Protein AF-A0A7S2E9Z7-F1 (afdb_monomer_lite)

Foldseek 3Di:
DDDDDDDDDDPPPPDPPADKFFCAFLQAPPRHFDKDKDWFPPQPFPWDWDWDRDNNFFIKIWTWFDQNVVVRFTTKMKIKGPDFAFRPPLQRFFWKKWKWWPQPKDVLLPFKKKWWAQQFAFPVGAGWIKIFTWDWDDKWWWFDDPPDPDDDDDDDDDDPVPTDTDRPDDPVPVPPPPPDPDDDPPPPPPPPPPDPDDDRRIIIMIMTMGTLQRIFIDHPPHGDPRTDRSHSVSSRSTGMMMMMSVVSRDTGIIMIGTRGMMGHYDPVVVD

Organism: NCBI:txid49249

InterPro domains:
  IPR013857 NADH:ubiquinone oxidoreductase intermediate-associated protein 30 [PF08547] (25-257)

Sequence (271 aa):
MMNKVWSVFALCVMMANGAVVEITDFTSSDNVRDMNTVDDPVMGGSSHSTSTLNPSCCLIWEGMVEEVWFLESPGFCILETSGRQSFPGLSTTSGVSFFVSANKGDMSLLPLTAQITTGSMSVRGRPITYEGILMARKHYTISVQDDDFYGEKDVEGVSLENLEFNTDIDDCYSSELEKENSYWYDDDATVKEENEGGGGGGVTVVELYAPWTSFEGTFRGQKVMDAPPLNALELEKTYRIGLSTYASHKAGSFRLELIKIVAGNDESDSS

Structure (mmCIF, N/CA/C/O backbone):
data_AF-A0A7S2E9Z7-F1
#
_entry.id   AF-A0A7S2E9Z7-F1
#
loop_
_atom_site.group_PDB
_atom_site.id
_atom_site.type_symbol
_atom_site.label_atom_id
_atom_site.label_alt_id
_atom_site.label_comp_id
_atom_site.label_asym_id
_atom_site.label_entity_id
_atom_site.label_seq_id
_atom_site.pdbx_PDB_ins_code
_atom_site.Cartn_x
_atom_site.Cartn_y
_atom_site.Cartn_z
_atom_site.occupancy
_atom_site.B_iso_or_equiv
_atom_site.auth_seq_id
_atom_site.auth_comp_id
_atom_site.auth_asym_id
_atom_site.auth_atom_id
_atom_site.pdbx_PDB_model_num
ATOM 1 N N . MET A 1 1 ? -24.030 29.208 31.984 1.00 41.75 1 MET A N 1
ATOM 2 C CA . MET A 1 1 ? -22.877 28.382 32.398 1.00 41.75 1 MET A CA 1
ATOM 3 C C . MET A 1 1 ? -23.272 26.927 32.222 1.00 41.75 1 MET A C 1
ATOM 5 O O . MET A 1 1 ? -24.017 26.426 33.047 1.00 41.75 1 MET A O 1
ATOM 9 N N . MET A 1 2 ? -22.857 26.288 31.130 1.00 34.09 2 MET A N 1
ATOM 10 C CA . MET A 1 2 ? -22.962 24.836 30.949 1.00 34.09 2 MET A CA 1
ATOM 11 C C . MET A 1 2 ? -21.681 24.399 30.249 1.00 34.09 2 MET A C 1
ATOM 13 O O . MET A 1 2 ? -21.442 24.749 29.096 1.00 34.09 2 MET A O 1
ATOM 17 N N . ASN A 1 3 ? -20.823 23.734 31.015 1.00 33.34 3 ASN A N 1
ATOM 18 C CA . ASN A 1 3 ? -19.542 23.221 30.564 1.00 33.34 3 ASN A CA 1
ATOM 19 C C . ASN A 1 3 ? -19.819 21.966 29.729 1.00 33.34 3 ASN A C 1
ATOM 21 O O . ASN A 1 3 ? -20.259 20.957 30.275 1.00 33.34 3 ASN A O 1
ATOM 25 N N . LYS A 1 4 ? -19.595 22.036 28.413 1.00 36.97 4 LYS A N 1
ATOM 26 C CA . LYS A 1 4 ? -19.538 20.845 27.559 1.00 36.97 4 LYS A CA 1
ATOM 27 C C . LYS A 1 4 ? -18.195 20.166 27.808 1.00 36.97 4 LYS A C 1
ATOM 29 O O . LYS A 1 4 ? -17.155 20.674 27.397 1.00 36.97 4 LYS A O 1
ATOM 34 N N . VAL A 1 5 ? -18.236 19.065 28.547 1.00 33.84 5 VAL A N 1
ATOM 35 C CA . VAL A 1 5 ? -17.113 18.143 28.705 1.00 33.84 5 VAL A CA 1
ATOM 36 C C . VAL A 1 5 ? -17.004 17.378 27.389 1.00 33.84 5 VAL A C 1
ATOM 38 O O . VAL A 1 5 ? -17.892 16.599 27.064 1.00 33.84 5 VAL A O 1
ATOM 41 N N . TRP A 1 6 ? -15.964 17.651 26.605 1.00 31.88 6 TRP A N 1
ATOM 42 C CA . TRP A 1 6 ? -15.588 16.804 25.477 1.00 31.88 6 TRP A CA 1
ATOM 43 C C . TRP A 1 6 ? -14.823 15.615 26.058 1.00 31.88 6 TRP A C 1
ATOM 45 O O . TRP A 1 6 ? -13.703 15.781 26.538 1.00 31.88 6 TRP A O 1
ATOM 55 N N . SER A 1 7 ? -15.459 14.444 26.104 1.00 34.34 7 SER A N 1
ATOM 56 C CA . SER A 1 7 ? -14.760 13.180 26.332 1.00 34.34 7 SER A CA 1
ATOM 57 C C . SER A 1 7 ? -14.342 12.657 24.966 1.00 34.34 7 SER A C 1
ATOM 59 O O . SER A 1 7 ? -15.186 12.294 24.162 1.00 34.34 7 SER A O 1
ATOM 61 N N . VAL A 1 8 ? -13.043 12.704 24.683 1.00 35.94 8 VAL A N 1
ATOM 62 C CA . VAL A 1 8 ? -12.438 12.027 23.535 1.00 35.94 8 VAL A CA 1
ATOM 63 C C . VAL A 1 8 ? -12.056 10.640 24.039 1.00 35.94 8 VAL A C 1
ATOM 65 O O . VAL A 1 8 ? -11.073 10.500 24.766 1.00 35.94 8 VAL A O 1
ATOM 68 N N . PHE A 1 9 ? -12.868 9.629 23.735 1.00 39.31 9 PHE A N 1
ATOM 69 C CA . PHE A 1 9 ? -12.516 8.240 24.014 1.00 39.31 9 PHE A CA 1
ATOM 70 C C . PHE A 1 9 ? -11.702 7.699 22.840 1.00 39.31 9 PHE A C 1
ATOM 72 O O . PHE A 1 9 ? -12.229 7.390 21.778 1.00 39.31 9 PHE A O 1
ATOM 79 N N . ALA A 1 10 ? -10.386 7.623 23.036 1.00 40.12 10 ALA A N 1
ATOM 80 C CA . ALA A 1 10 ? -9.491 6.911 22.138 1.00 40.12 10 ALA A CA 1
ATOM 81 C C . ALA A 1 10 ? -9.798 5.407 22.218 1.00 40.12 10 ALA A C 1
ATOM 83 O O . ALA A 1 10 ? -9.691 4.808 23.293 1.00 40.12 10 ALA A O 1
ATOM 84 N N . LEU A 1 11 ? -10.168 4.804 21.085 1.00 41.34 11 LEU A N 1
ATOM 85 C CA . LEU A 1 11 ? -10.306 3.359 20.925 1.00 41.34 11 LEU A CA 1
ATOM 86 C C . LEU A 1 11 ? -8.918 2.710 21.046 1.00 41.34 11 LEU A C 1
ATOM 88 O O . LEU A 1 11 ? -8.211 2.493 20.064 1.00 41.34 11 LEU A O 1
ATOM 92 N N . CYS A 1 12 ? -8.502 2.432 22.278 1.00 38.66 12 CYS A N 1
ATOM 93 C CA . CYS A 1 12 ? -7.264 1.725 22.564 1.00 38.66 12 CYS A CA 1
ATOM 94 C C . CYS A 1 12 ? -7.526 0.220 22.439 1.00 38.66 12 CYS A C 1
ATOM 96 O O . CYS A 1 12 ? -7.921 -0.438 23.402 1.00 38.66 12 CYS A O 1
ATOM 98 N N . VAL A 1 13 ? -7.345 -0.325 21.234 1.00 46.81 13 VAL A N 1
ATOM 99 C CA . VAL A 1 13 ? -7.242 -1.778 21.053 1.00 46.81 13 VAL A CA 1
ATOM 100 C C . VAL A 1 13 ? -5.997 -2.227 21.820 1.00 46.81 13 VAL A C 1
ATOM 102 O O . VAL A 1 13 ? -4.875 -1.913 21.427 1.00 46.81 13 VAL A O 1
ATOM 105 N N . MET A 1 14 ? -6.194 -2.920 22.942 1.00 38.91 14 MET A N 1
ATOM 106 C CA . MET A 1 14 ? -5.116 -3.503 23.743 1.00 38.91 14 MET A CA 1
ATOM 107 C C . MET A 1 14 ? -4.542 -4.719 23.000 1.00 38.91 14 MET A C 1
ATOM 109 O O . MET A 1 14 ? -4.868 -5.860 23.315 1.00 38.91 14 MET A O 1
ATOM 113 N N . MET A 1 15 ? -3.718 -4.470 21.981 1.00 44.59 15 MET A N 1
ATOM 114 C CA . MET A 1 15 ? -2.912 -5.509 21.339 1.00 44.59 15 MET A CA 1
ATOM 115 C C . MET A 1 15 ? -1.875 -6.032 22.347 1.00 44.59 15 MET A C 1
ATOM 117 O O . MET A 1 15 ? -1.337 -5.267 23.154 1.00 44.59 15 MET A O 1
ATOM 121 N N . ALA A 1 16 ? -1.599 -7.340 22.314 1.00 47.72 16 ALA A N 1
ATOM 122 C CA . ALA A 1 16 ? -0.546 -7.976 23.104 1.00 47.72 16 ALA A CA 1
ATOM 123 C C . ALA A 1 16 ? 0.797 -7.233 22.951 1.00 47.72 16 ALA A C 1
ATOM 125 O O . ALA A 1 16 ? 1.016 -6.581 21.940 1.00 47.72 16 ALA A O 1
ATOM 126 N N . ASN A 1 17 ? 1.663 -7.349 23.968 1.00 54.56 17 ASN A N 1
ATOM 127 C CA . ASN A 1 17 ? 2.870 -6.576 24.343 1.00 54.56 17 ASN A CA 1
ATOM 128 C C . ASN A 1 17 ? 3.972 -6.323 23.267 1.00 54.56 17 ASN A C 1
ATOM 130 O O . ASN A 1 17 ? 5.166 -6.355 23.571 1.00 54.56 17 ASN A O 1
ATOM 134 N N . GLY A 1 18 ? 3.600 -6.100 22.011 1.00 64.31 18 GLY A N 1
ATOM 135 C CA . GLY A 1 18 ? 4.441 -5.757 20.877 1.00 64.31 18 GLY A CA 1
ATOM 136 C C . GLY A 1 18 ? 4.359 -4.269 20.555 1.00 64.31 18 GLY A C 1
ATOM 137 O O . GLY A 1 18 ? 3.372 -3.598 20.853 1.00 64.31 18 GLY A O 1
ATOM 138 N N . ALA A 1 19 ? 5.419 -3.738 19.948 1.00 82.25 19 ALA A N 1
ATOM 139 C CA . ALA A 1 19 ? 5.404 -2.371 19.458 1.00 82.25 19 ALA A CA 1
ATOM 140 C C . ALA A 1 19 ? 4.351 -2.248 18.345 1.00 82.25 19 ALA A C 1
ATOM 142 O O . ALA A 1 19 ? 4.405 -2.971 17.350 1.00 82.25 19 ALA A O 1
ATOM 143 N N . VAL A 1 20 ? 3.398 -1.334 18.522 1.00 91.19 20 VAL A N 1
ATOM 144 C CA . VAL A 1 20 ? 2.469 -0.908 17.474 1.00 91.19 20 VAL A CA 1
ATOM 145 C C . VAL A 1 20 ? 2.823 0.525 17.115 1.00 91.19 20 VAL A C 1
ATOM 147 O O . VAL A 1 20 ? 2.890 1.397 17.983 1.00 91.19 20 VAL A O 1
ATOM 150 N N . VAL A 1 21 ? 3.069 0.760 15.832 1.00 94.38 21 VAL A N 1
ATOM 151 C CA . VAL A 1 21 ? 3.327 2.083 15.272 1.00 94.38 21 VAL A CA 1
ATOM 152 C C . VAL A 1 21 ? 2.126 2.464 14.424 1.00 94.38 21 VAL A C 1
ATOM 154 O O . VAL A 1 21 ? 1.890 1.894 13.360 1.00 94.38 21 VAL A O 1
ATOM 157 N N . GLU A 1 22 ? 1.355 3.439 14.893 1.00 95.00 22 GLU A N 1
ATOM 158 C CA . GLU A 1 22 ? 0.273 4.007 14.099 1.00 95.00 22 GLU A CA 1
ATOM 159 C C . GLU A 1 22 ? 0.854 4.887 12.986 1.00 95.00 22 GLU A C 1
ATOM 161 O O . GLU A 1 22 ? 1.516 5.896 13.243 1.00 95.00 22 GLU A O 1
ATOM 166 N N . ILE A 1 23 ? 0.617 4.496 11.733 1.00 95.50 23 ILE A N 1
ATOM 167 C CA . ILE A 1 23 ? 1.062 5.259 10.563 1.00 95.50 23 ILE A CA 1
ATOM 168 C C . ILE A 1 23 ? 0.072 6.391 10.298 1.00 95.50 23 ILE A C 1
ATOM 170 O O . ILE A 1 23 ? 0.477 7.544 10.116 1.00 95.50 23 ILE A O 1
ATOM 174 N N . THR A 1 24 ? -1.216 6.049 10.282 1.00 95.06 24 THR A N 1
ATOM 175 C CA . THR A 1 24 ? -2.312 7.005 10.157 1.00 95.06 24 THR A CA 1
ATOM 176 C C . THR A 1 24 ? -3.620 6.395 10.631 1.00 95.06 24 THR A C 1
ATOM 178 O O . THR A 1 24 ? -3.869 5.204 10.426 1.00 95.06 24 THR A O 1
ATOM 181 N N . ASP A 1 25 ? -4.460 7.242 11.204 1.00 92.56 25 ASP A N 1
ATOM 182 C CA . ASP A 1 25 ? -5.853 6.962 11.513 1.00 92.56 25 ASP A CA 1
ATOM 183 C C . ASP A 1 25 ? -6.713 7.994 10.776 1.00 92.56 25 ASP A C 1
ATOM 185 O O . ASP A 1 25 ? -6.560 9.198 10.981 1.00 92.56 25 ASP A O 1
ATOM 189 N N . PHE A 1 26 ? -7.586 7.530 9.880 1.00 90.38 26 PHE A N 1
ATOM 190 C CA . PHE A 1 26 ? -8.460 8.403 9.093 1.00 90.38 26 PHE A CA 1
ATOM 191 C C . PHE A 1 26 ? -9.773 8.735 9.818 1.00 90.38 26 PHE A C 1
ATOM 193 O O . PHE A 1 26 ? -10.617 9.436 9.256 1.00 90.38 26 PHE A O 1
ATOM 200 N N . THR A 1 27 ? -9.951 8.239 11.046 1.00 83.19 27 THR A N 1
ATOM 201 C CA . THR A 1 27 ? -11.128 8.498 11.891 1.00 83.19 27 THR A CA 1
ATOM 202 C C . THR A 1 27 ? -10.925 9.653 12.872 1.00 83.19 27 THR A C 1
ATOM 204 O O . THR A 1 27 ? -11.897 10.220 13.371 1.00 83.19 27 THR A O 1
ATOM 207 N N . SER A 1 28 ? -9.672 10.039 13.126 1.00 77.38 28 SER A N 1
ATOM 208 C CA . SER A 1 28 ? -9.302 11.130 14.028 1.00 77.38 28 SER A CA 1
ATOM 209 C C . SER A 1 28 ? -8.514 12.211 13.289 1.00 77.38 28 SER A C 1
ATOM 211 O O . SER A 1 28 ? -7.815 11.937 12.323 1.00 77.38 28 SER A O 1
ATOM 213 N N . SER A 1 29 ? -8.616 13.471 13.720 1.00 75.06 29 SER A N 1
ATOM 214 C CA . SER A 1 29 ? -7.930 14.594 13.057 1.00 75.06 29 SER A CA 1
ATOM 215 C C . SER A 1 29 ? -6.427 14.671 13.332 1.00 75.06 29 SER A C 1
ATOM 217 O O . SER A 1 29 ? -5.720 15.409 12.648 1.00 75.06 29 SER A O 1
ATOM 219 N N . ASP A 1 30 ? -5.939 13.963 14.348 1.00 79.38 30 ASP A N 1
ATOM 220 C CA . ASP A 1 30 ? -4.650 14.272 14.972 1.00 79.38 30 ASP A CA 1
ATOM 221 C C . ASP A 1 30 ? -3.461 13.580 14.282 1.00 79.38 30 ASP A C 1
ATOM 223 O O . ASP A 1 30 ? -2.318 14.007 14.453 1.00 79.38 30 ASP A O 1
ATOM 227 N N . ASN A 1 31 ? -3.719 12.552 13.463 1.00 83.31 31 ASN A N 1
ATOM 228 C CA . ASN A 1 31 ? -2.697 11.777 12.748 1.00 83.31 31 ASN A CA 1
ATOM 229 C C . ASN A 1 31 ? -3.135 11.381 11.321 1.00 83.31 31 ASN A C 1
ATOM 231 O O . ASN A 1 31 ? -2.801 10.303 10.813 1.00 83.31 31 ASN A O 1
ATOM 235 N N . VAL A 1 32 ? -3.890 12.254 10.649 1.00 89.62 32 VAL A N 1
ATOM 236 C CA . VAL A 1 32 ? -4.254 12.055 9.239 1.00 89.62 32 VAL A CA 1
ATOM 237 C C . VAL A 1 32 ? -3.048 12.353 8.356 1.00 89.62 32 VAL A C 1
ATOM 239 O O . VAL A 1 32 ? -2.460 13.436 8.426 1.00 89.62 32 VAL A O 1
ATOM 242 N N . ARG A 1 33 ? -2.679 11.401 7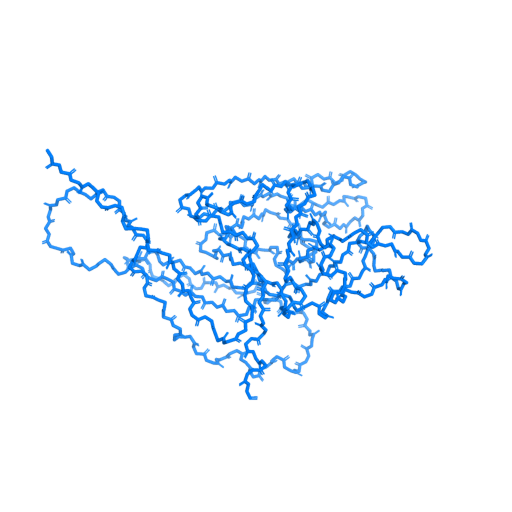.499 1.00 92.56 33 ARG A N 1
ATOM 243 C CA . ARG A 1 33 ? -1.673 11.621 6.458 1.00 92.56 33 ARG A CA 1
ATOM 244 C C . ARG A 1 33 ? -2.347 12.065 5.172 1.00 92.56 33 ARG A C 1
ATOM 246 O O . ARG A 1 33 ? -3.351 11.491 4.761 1.00 92.56 33 ARG A O 1
ATOM 253 N N . ASP A 1 34 ? -1.742 13.045 4.510 1.00 92.50 34 ASP A N 1
ATOM 254 C CA . ASP A 1 34 ? -2.094 13.363 3.132 1.00 92.50 34 ASP A CA 1
ATOM 255 C C . ASP A 1 34 ? -1.775 12.156 2.244 1.00 92.50 34 ASP A C 1
ATOM 257 O O . ASP A 1 34 ? -0.693 11.564 2.359 1.00 92.50 34 ASP A O 1
ATOM 261 N N . MET A 1 35 ? -2.716 11.814 1.366 1.00 96.56 35 MET A N 1
ATOM 262 C CA . MET A 1 35 ? -2.608 10.711 0.416 1.00 96.56 35 MET A CA 1
ATOM 263 C C . MET A 1 35 ? -2.769 11.238 -1.012 1.00 96.56 35 MET A C 1
ATOM 265 O O . MET A 1 35 ? -3.537 12.167 -1.259 1.00 96.56 35 MET A O 1
ATOM 269 N N . ASN A 1 36 ? -2.056 10.629 -1.952 1.00 97.19 36 ASN A N 1
ATOM 270 C CA . ASN A 1 36 ? -2.133 10.902 -3.380 1.00 97.19 36 ASN A CA 1
ATOM 271 C C . ASN A 1 36 ? -2.483 9.619 -4.128 1.00 97.19 36 ASN A C 1
ATOM 273 O O . ASN A 1 36 ? -1.998 8.541 -3.776 1.00 97.19 36 ASN A O 1
ATOM 277 N N . THR A 1 37 ? -3.249 9.755 -5.207 1.00 97.38 37 THR A N 1
ATOM 278 C CA . THR A 1 37 ? -3.412 8.685 -6.186 1.00 97.38 37 THR A CA 1
ATOM 279 C C . THR A 1 37 ? -2.337 8.775 -7.268 1.00 97.38 37 THR A C 1
ATOM 281 O O . THR A 1 37 ? -1.934 9.863 -7.692 1.00 97.38 37 THR A O 1
ATOM 284 N N . VAL A 1 38 ? -1.828 7.618 -7.684 1.00 95.62 38 VAL A N 1
ATOM 285 C CA . VAL A 1 38 ? -0.922 7.456 -8.822 1.00 95.62 38 VAL A CA 1
ATOM 286 C C . VAL A 1 38 ? -1.525 6.399 -9.730 1.00 95.62 38 VAL A C 1
ATOM 288 O O . VAL A 1 38 ? -1.601 5.223 -9.380 1.00 95.62 38 VAL A O 1
ATOM 291 N N . ASP A 1 39 ? -1.950 6.840 -10.903 1.00 92.50 39 ASP A N 1
ATOM 292 C CA . ASP A 1 39 ? -2.621 6.003 -11.888 1.00 92.50 39 ASP A CA 1
ATOM 293 C C . ASP A 1 39 ? -1.660 5.603 -13.009 1.00 92.50 39 ASP A C 1
ATOM 295 O O . ASP A 1 39 ? -0.697 6.328 -13.278 1.00 92.50 39 ASP A O 1
ATOM 299 N N . ASP A 1 40 ? -1.902 4.449 -13.639 1.00 82.81 40 ASP A N 1
ATOM 300 C CA . ASP A 1 40 ? -1.021 3.860 -14.652 1.00 82.81 40 ASP A CA 1
ATOM 301 C C . ASP A 1 40 ? -0.752 4.804 -15.845 1.00 82.81 40 ASP A C 1
ATOM 303 O O . ASP A 1 40 ? -1.623 5.003 -16.694 1.00 82.81 40 ASP A O 1
ATOM 307 N N . PRO A 1 41 ? 0.470 5.363 -15.975 1.00 68.69 41 PRO A N 1
ATOM 308 C CA . PRO A 1 41 ? 0.817 6.242 -17.087 1.00 68.69 41 PRO A CA 1
ATOM 309 C C . PRO A 1 41 ? 1.398 5.474 -18.288 1.00 68.69 41 PRO A C 1
ATOM 311 O O . PRO A 1 41 ? 1.849 6.090 -19.262 1.00 68.69 41 PRO A O 1
ATOM 314 N N . VAL A 1 42 ? 1.522 4.147 -18.205 1.00 69.75 42 VAL A N 1
ATOM 315 C CA . VAL A 1 42 ? 2.360 3.360 -19.111 1.00 69.75 42 VAL A CA 1
ATOM 316 C C . VAL A 1 42 ? 1.567 2.920 -20.340 1.00 69.75 42 VAL A C 1
ATOM 318 O O . VAL A 1 42 ? 0.468 2.391 -20.258 1.00 69.75 42 VAL A O 1
ATOM 321 N N . MET A 1 43 ? 2.156 3.140 -21.522 1.00 66.94 43 MET A N 1
ATOM 322 C CA . MET A 1 43 ? 1.728 2.579 -22.816 1.00 66.94 43 MET A CA 1
ATOM 323 C C . MET A 1 43 ? 0.245 2.780 -23.194 1.00 66.94 43 MET A C 1
ATOM 325 O O . MET A 1 43 ? -0.296 2.011 -23.985 1.00 66.94 43 MET A O 1
ATOM 329 N N . GLY A 1 44 ? -0.393 3.847 -22.702 1.00 74.50 44 GLY A N 1
ATOM 330 C CA . GLY A 1 44 ? -1.800 4.145 -22.988 1.00 74.50 44 GLY A CA 1
ATOM 331 C C . GLY A 1 44 ? -2.788 3.562 -21.977 1.00 74.50 44 GLY A C 1
ATOM 332 O O . GLY A 1 44 ? -3.970 3.461 -22.302 1.00 74.50 44 GLY A O 1
ATOM 333 N N . GLY A 1 45 ? -2.318 3.194 -20.780 1.00 82.88 45 GLY A N 1
ATOM 334 C CA . GLY A 1 45 ? -3.178 2.910 -19.637 1.00 82.88 45 GLY A CA 1
ATOM 335 C C . GLY A 1 45 ? -4.178 4.041 -19.387 1.00 82.88 45 GLY A C 1
ATOM 336 O O . GLY A 1 45 ? -3.861 5.221 -19.545 1.00 82.88 45 GLY A O 1
ATOM 337 N N . SER A 1 46 ? -5.413 3.650 -19.082 1.00 92.44 46 SER A N 1
ATOM 338 C CA . SER A 1 46 ? -6.554 4.546 -18.827 1.00 92.44 46 SER A CA 1
ATOM 339 C C . SER A 1 46 ? -7.164 4.319 -17.437 1.00 92.44 46 SER A C 1
ATOM 341 O O . SER A 1 46 ? -8.194 4.906 -17.097 1.00 92.44 46 SER A O 1
ATOM 343 N N . SER A 1 47 ? -6.501 3.492 -16.618 1.00 95.25 47 SER A N 1
ATOM 344 C CA . SER A 1 47 ? -6.835 3.328 -15.208 1.00 95.25 47 SER A CA 1
ATOM 345 C C . SER A 1 47 ? -6.794 4.679 -14.507 1.00 95.25 47 SER A C 1
ATOM 347 O O . SER A 1 47 ? -5.930 5.506 -14.800 1.00 95.25 47 SER A O 1
ATOM 349 N N . HIS A 1 48 ? -7.729 4.910 -13.596 1.00 96.38 48 HIS A N 1
ATOM 350 C CA . HIS A 1 48 ? -7.810 6.154 -12.843 1.00 96.38 48 HIS A CA 1
ATOM 351 C C . HIS A 1 48 ? -8.422 5.916 -11.468 1.00 96.38 48 HIS A C 1
ATOM 353 O O . HIS A 1 48 ? -9.322 5.088 -11.310 1.00 96.38 48 HIS A O 1
ATOM 359 N N . SER A 1 49 ? -7.970 6.673 -10.475 1.00 96.75 49 SER A N 1
ATOM 360 C CA . SER A 1 49 ? -8.508 6.590 -9.124 1.00 96.75 49 SER A CA 1
ATOM 361 C C . SER A 1 49 ? -8.519 7.935 -8.414 1.00 96.75 49 SER A C 1
ATOM 363 O O . SER A 1 49 ? -7.766 8.862 -8.722 1.00 96.75 49 SER A O 1
ATOM 365 N N . THR A 1 50 ? -9.403 8.041 -7.430 1.00 97.12 50 THR A N 1
ATOM 366 C CA . THR A 1 50 ? -9.541 9.214 -6.572 1.00 97.12 50 THR A CA 1
ATOM 367 C C . THR A 1 50 ? -9.543 8.794 -5.113 1.00 97.12 50 THR A C 1
ATOM 369 O O . THR A 1 50 ? -9.944 7.682 -4.770 1.00 97.12 50 THR A O 1
ATOM 372 N N . SER A 1 51 ? -9.088 9.691 -4.244 1.00 97.00 51 SER A N 1
ATOM 373 C CA . SER A 1 51 ? -9.157 9.506 -2.800 1.00 97.00 51 SER A CA 1
ATOM 374 C C . SER A 1 51 ? -9.875 10.680 -2.152 1.00 97.00 51 SER A C 1
ATOM 376 O O . SER A 1 51 ? -9.489 11.831 -2.364 1.00 97.00 51 SER A O 1
ATOM 378 N N . THR A 1 52 ? -10.884 10.392 -1.336 1.00 95.81 52 THR A N 1
ATOM 379 C CA . THR A 1 52 ? -11.657 11.396 -0.600 1.00 95.81 52 THR A CA 1
ATOM 380 C C . THR A 1 52 ? -11.645 11.053 0.879 1.00 95.81 52 THR A C 1
ATOM 382 O O . THR A 1 52 ? -12.116 9.991 1.283 1.00 95.81 52 THR A O 1
ATOM 385 N N . LEU A 1 53 ? -11.119 11.956 1.706 1.00 94.38 53 LEU A N 1
ATOM 386 C CA . LEU A 1 53 ? -11.203 11.809 3.154 1.00 94.38 53 LEU A CA 1
ATOM 387 C C . LEU A 1 53 ? -12.643 12.069 3.600 1.00 94.38 53 LEU A C 1
ATOM 389 O O . LEU A 1 53 ? -13.177 13.152 3.359 1.00 94.38 53 LEU A O 1
ATOM 393 N N . ASN A 1 54 ? -13.247 11.096 4.275 1.00 89.19 54 ASN A N 1
ATOM 394 C CA . ASN A 1 54 ? -14.454 11.291 5.057 1.00 89.19 54 ASN A CA 1
ATOM 395 C C . ASN A 1 54 ? -14.060 11.344 6.544 1.00 89.19 54 ASN A C 1
ATOM 397 O O . ASN A 1 54 ? -13.911 10.291 7.167 1.00 89.19 54 ASN A O 1
ATOM 401 N N . PRO A 1 55 ? -13.941 12.547 7.140 1.00 73.19 55 PRO A N 1
ATOM 402 C CA . PRO A 1 55 ? -13.443 12.713 8.508 1.00 73.19 55 PRO A CA 1
ATOM 403 C C . PRO A 1 55 ? -14.277 12.007 9.577 1.00 73.19 55 PRO A C 1
ATOM 405 O O . PRO A 1 55 ? -13.843 11.899 10.715 1.00 73.19 55 PRO A O 1
ATOM 408 N N . SER A 1 56 ? -15.497 11.582 9.239 1.00 75.62 56 SER A N 1
ATOM 409 C CA . SER A 1 56 ? -16.378 10.883 10.171 1.00 75.62 56 SER A CA 1
ATOM 410 C C . SER A 1 56 ? -16.172 9.367 10.203 1.00 75.62 56 SER A C 1
ATOM 412 O O . SER A 1 56 ? -16.745 8.721 11.078 1.00 75.62 56 SER A O 1
ATOM 414 N N . CYS A 1 57 ? -15.384 8.781 9.289 1.00 80.94 57 CYS A N 1
ATOM 415 C CA . CYS A 1 57 ? -15.209 7.326 9.285 1.00 80.94 57 CYS A CA 1
ATOM 416 C C . CYS A 1 57 ? -13.939 6.763 8.635 1.00 80.94 57 CYS A C 1
ATOM 418 O O . CYS A 1 57 ? -13.452 5.750 9.126 1.00 80.94 57 CYS A O 1
ATOM 420 N N . CYS A 1 58 ? -13.452 7.297 7.510 1.00 92.06 58 CYS A N 1
ATOM 421 C CA . CYS A 1 58 ? -12.379 6.657 6.736 1.00 92.06 58 CYS A CA 1
ATOM 422 C C . CYS A 1 58 ? -11.885 7.525 5.568 1.00 92.06 58 CYS A C 1
ATOM 424 O O . CYS A 1 58 ? -12.498 8.525 5.188 1.00 92.06 58 CYS A O 1
ATOM 426 N N . LEU A 1 59 ? -10.803 7.087 4.929 1.00 94.62 59 LEU A N 1
ATOM 427 C CA . LEU A 1 59 ? -10.436 7.508 3.583 1.00 94.62 59 LEU A CA 1
ATOM 428 C C . LEU A 1 59 ? -11.112 6.592 2.554 1.00 94.62 59 LEU A C 1
ATOM 430 O O . LEU A 1 59 ? -10.905 5.382 2.562 1.00 94.62 59 LEU A O 1
ATOM 434 N N . ILE A 1 60 ? -11.878 7.167 1.632 1.00 94.31 60 ILE A N 1
ATOM 435 C CA . ILE A 1 60 ? -12.474 6.434 0.511 1.00 94.31 60 ILE A CA 1
ATOM 436 C C . ILE A 1 60 ? -11.493 6.481 -0.659 1.00 94.31 60 ILE A C 1
ATOM 438 O O . ILE A 1 60 ? -11.154 7.571 -1.119 1.00 94.31 60 ILE A O 1
ATOM 442 N N . TRP A 1 61 ? -11.055 5.322 -1.144 1.00 95.81 61 TRP A N 1
ATOM 443 C CA . TRP A 1 61 ? -10.257 5.170 -2.360 1.00 95.81 61 TRP A CA 1
ATOM 444 C C . TRP A 1 61 ? -11.038 4.363 -3.386 1.00 95.81 61 TRP A C 1
ATOM 446 O O . TRP A 1 61 ? -11.383 3.208 -3.148 1.00 95.81 61 TRP A O 1
ATOM 456 N N . GLU A 1 62 ? -11.341 4.975 -4.521 1.00 94.62 62 GLU A N 1
ATOM 457 C CA . GLU A 1 62 ? -12.174 4.367 -5.554 1.00 94.62 62 GLU A CA 1
ATOM 458 C C . GLU A 1 62 ? -11.671 4.724 -6.944 1.00 94.62 62 GLU A C 1
ATOM 460 O O . GLU A 1 62 ? -11.039 5.765 -7.153 1.00 94.62 62 GLU A O 1
ATOM 465 N N . GLY A 1 63 ? -11.939 3.848 -7.902 1.00 94.75 63 GLY A N 1
ATOM 466 C CA . GLY A 1 63 ? -11.442 4.021 -9.254 1.00 94.75 63 GLY A CA 1
ATOM 467 C C . GLY A 1 63 ? -11.846 2.903 -10.194 1.00 94.75 63 GLY A C 1
ATOM 468 O O . GLY A 1 63 ? -12.667 2.044 -9.868 1.00 94.75 63 GLY A O 1
ATOM 469 N N . MET A 1 64 ? -11.234 2.935 -11.371 1.00 94.25 64 MET A N 1
ATOM 470 C CA . MET A 1 64 ? -11.380 1.946 -12.427 1.00 94.25 64 MET A CA 1
ATOM 471 C C . MET A 1 64 ? -9.989 1.503 -12.866 1.00 94.25 64 MET A C 1
ATOM 473 O O . MET A 1 64 ? -9.178 2.330 -13.285 1.00 94.25 64 MET A O 1
ATOM 477 N N . VAL A 1 65 ? -9.721 0.201 -12.794 1.00 94.94 65 VAL A N 1
ATOM 478 C CA . VAL A 1 65 ? -8.574 -0.411 -13.468 1.00 94.94 65 VAL A CA 1
ATOM 479 C C . VAL A 1 65 ? -9.028 -0.848 -14.853 1.00 94.94 65 VAL A C 1
ATOM 481 O O . VAL A 1 65 ? -9.952 -1.651 -14.979 1.00 94.94 65 VAL A O 1
ATOM 484 N N . GLU A 1 66 ? -8.389 -0.322 -15.892 1.00 94.06 66 GLU A N 1
ATOM 485 C CA . GLU A 1 66 ? -8.695 -0.666 -17.280 1.00 94.06 66 GLU A CA 1
ATOM 486 C C . GLU A 1 66 ? -7.632 -1.588 -17.884 1.00 94.06 66 GLU A C 1
ATOM 488 O O . GLU A 1 66 ? -6.473 -1.607 -17.466 1.00 94.06 66 GLU A O 1
ATOM 493 N N . GLU A 1 67 ? -8.039 -2.350 -18.898 1.00 93.50 67 GLU A N 1
ATOM 494 C CA . GLU A 1 67 ? -7.132 -3.165 -19.704 1.00 93.50 67 GLU A CA 1
ATOM 495 C C . GLU A 1 67 ? -6.228 -2.283 -20.570 1.00 93.50 67 GLU A C 1
ATOM 497 O O . GLU A 1 67 ? -6.690 -1.456 -21.364 1.00 93.50 67 GLU A O 1
ATOM 502 N N . VAL A 1 68 ? -4.918 -2.501 -20.479 1.00 90.50 68 VAL A N 1
ATOM 503 C CA . VAL A 1 68 ? -3.942 -1.837 -21.343 1.00 90.50 68 VAL A CA 1
ATOM 504 C C . VAL A 1 68 ? -3.866 -2.610 -22.654 1.00 90.50 68 VAL A C 1
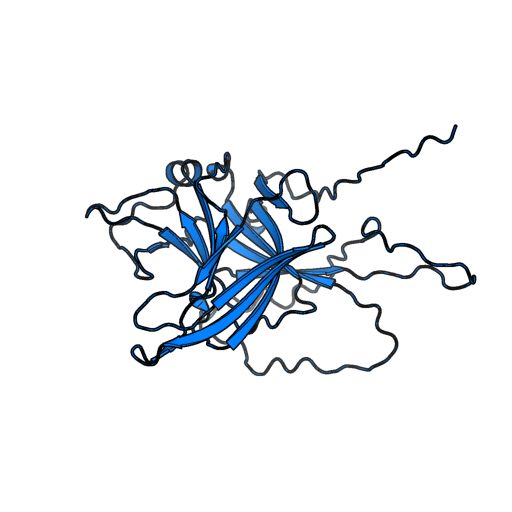ATOM 506 O O . VAL A 1 68 ? -3.140 -3.595 -22.767 1.00 90.50 68 VAL A O 1
ATOM 509 N N . TRP A 1 69 ? -4.593 -2.149 -23.674 1.00 89.25 69 TRP A N 1
ATOM 510 C CA . TRP A 1 69 ? -4.752 -2.850 -24.960 1.00 89.25 69 TRP A CA 1
ATOM 511 C C . TRP A 1 69 ? -3.442 -3.323 -25.615 1.00 89.25 69 TRP A C 1
ATOM 513 O O . TRP A 1 69 ? -3.438 -4.332 -26.309 1.00 89.25 69 TRP A O 1
ATOM 523 N N . PHE A 1 70 ? -2.332 -2.600 -25.427 1.00 88.44 70 PHE A N 1
ATOM 524 C CA . PHE A 1 70 ? -1.036 -2.974 -26.000 1.00 88.44 70 PHE A CA 1
ATOM 525 C C . PHE A 1 70 ? -0.343 -4.106 -25.228 1.00 88.44 70 PHE A C 1
ATOM 527 O O . PHE A 1 70 ? 0.419 -4.873 -25.813 1.00 88.44 70 PHE A O 1
ATOM 534 N N . LEU A 1 71 ? -0.565 -4.172 -23.915 1.00 88.38 71 LEU A N 1
ATOM 535 C CA . LEU A 1 71 ? 0.013 -5.190 -23.041 1.00 88.38 71 LEU A CA 1
ATOM 536 C C . LEU A 1 71 ? -0.919 -6.392 -22.858 1.00 88.38 71 LEU A C 1
ATOM 538 O O . LEU A 1 71 ? -0.455 -7.414 -22.364 1.00 88.38 71 LEU A O 1
ATOM 542 N N . GLU A 1 72 ? -2.194 -6.266 -23.251 1.00 90.69 72 GLU A N 1
ATOM 543 C CA . GLU A 1 72 ? -3.251 -7.256 -22.996 1.00 90.69 72 GLU A CA 1
ATOM 544 C C . GLU A 1 72 ? -3.250 -7.668 -21.515 1.00 90.69 72 GLU A C 1
ATOM 546 O O . GLU A 1 72 ? -3.200 -8.845 -21.162 1.00 90.69 72 GLU A O 1
ATOM 551 N N . SER A 1 73 ? -3.156 -6.669 -20.638 1.00 91.38 73 SER A N 1
ATOM 552 C CA . SER A 1 73 ? -3.069 -6.850 -19.193 1.00 91.38 73 SER A CA 1
ATOM 553 C C . SER A 1 73 ? -3.703 -5.659 -18.469 1.00 91.38 73 SER A C 1
ATOM 555 O O . SER A 1 73 ? -3.561 -4.525 -18.949 1.00 91.38 73 SER A O 1
ATOM 557 N N . PRO A 1 74 ? -4.316 -5.876 -17.292 1.00 93.31 74 PRO A N 1
ATOM 558 C CA . PRO A 1 74 ? -4.827 -4.799 -16.457 1.00 93.31 74 PRO A CA 1
ATOM 559 C C . PRO A 1 74 ? -3.738 -3.795 -16.089 1.00 93.31 74 PRO A C 1
ATOM 561 O O . PRO A 1 74 ? -2.599 -4.175 -15.796 1.00 93.31 74 PRO A O 1
ATOM 564 N N . GLY A 1 75 ? -4.101 -2.513 -16.086 1.00 94.19 75 GLY A N 1
ATOM 565 C CA . GLY A 1 75 ? -3.266 -1.459 -15.522 1.00 94.19 75 GLY A CA 1
ATOM 566 C C . GLY A 1 75 ? -3.241 -1.514 -13.992 1.00 94.19 75 GLY A C 1
ATOM 567 O O . GLY A 1 75 ? -3.500 -2.541 -13.365 1.00 94.19 75 GLY A O 1
ATOM 568 N N . PHE A 1 76 ? -2.962 -0.380 -13.357 1.00 94.62 76 PHE A N 1
ATOM 569 C CA . PHE A 1 76 ? -2.971 -0.276 -11.899 1.00 94.62 76 PHE A CA 1
ATOM 570 C C . PHE A 1 76 ? -3.416 1.105 -11.419 1.00 94.62 76 PHE A C 1
ATOM 572 O O . PHE A 1 76 ? -3.315 2.105 -12.133 1.00 94.62 76 PHE A O 1
ATOM 579 N N . CYS A 1 77 ? -3.856 1.138 -10.167 1.00 96.50 77 CYS A N 1
ATOM 580 C CA . CYS A 1 77 ? -4.043 2.344 -9.377 1.00 96.50 77 CYS A CA 1
ATOM 581 C C . CYS A 1 77 ? -3.272 2.174 -8.068 1.00 96.50 77 CYS A C 1
ATOM 583 O O . CYS A 1 77 ? -3.259 1.087 -7.480 1.00 96.50 77 CYS A O 1
ATOM 585 N N . ILE A 1 78 ? -2.638 3.247 -7.606 1.00 97.19 78 ILE A N 1
ATOM 586 C CA . ILE A 1 78 ? -1.892 3.285 -6.347 1.00 97.19 78 ILE A CA 1
ATOM 587 C C . ILE A 1 78 ? -2.435 4.426 -5.493 1.00 97.19 78 ILE A C 1
ATOM 589 O O . ILE A 1 78 ? -2.620 5.536 -5.983 1.00 97.19 78 ILE A O 1
ATOM 593 N N . LEU A 1 79 ? -2.632 4.165 -4.207 1.00 97.88 79 LEU A N 1
ATOM 594 C CA . LEU A 1 79 ? -2.849 5.166 -3.173 1.00 97.88 79 LEU A CA 1
ATOM 595 C C . LEU A 1 79 ? -1.608 5.221 -2.281 1.00 97.88 79 LEU A C 1
ATOM 597 O O . LEU A 1 79 ? -1.266 4.230 -1.646 1.00 97.88 79 LEU A O 1
ATOM 601 N N . GLU A 1 80 ? -0.936 6.362 -2.192 1.00 97.88 80 GLU A N 1
ATOM 602 C CA . GLU A 1 80 ? 0.309 6.500 -1.428 1.00 97.88 80 GLU A CA 1
ATOM 603 C C . GLU A 1 80 ? 0.339 7.767 -0.573 1.00 97.88 80 GLU A C 1
ATOM 605 O O . GLU A 1 80 ? -0.267 8.777 -0.917 1.00 97.88 80 GLU A O 1
ATOM 610 N N . THR A 1 81 ? 1.079 7.748 0.536 1.00 97.44 81 THR A N 1
ATOM 611 C CA . THR A 1 81 ? 1.301 8.952 1.353 1.00 97.44 81 THR A CA 1
ATOM 612 C C . THR A 1 81 ? 1.989 10.046 0.532 1.00 97.44 81 THR A C 1
ATOM 614 O O . THR A 1 81 ? 3.000 9.788 -0.132 1.00 97.44 81 THR A O 1
ATOM 617 N N . SER A 1 82 ? 1.503 11.280 0.618 1.00 95.62 82 SER A N 1
ATOM 618 C CA . SER A 1 82 ? 1.995 12.402 -0.183 1.00 95.62 82 SER A CA 1
ATOM 619 C C . SER A 1 82 ? 3.388 12.866 0.253 1.00 95.62 82 SER A C 1
ATOM 621 O O . SER A 1 82 ? 3.693 12.998 1.439 1.00 95.62 82 SER A O 1
ATOM 623 N N . GLY A 1 83 ? 4.237 13.193 -0.725 1.00 94.38 83 GLY A N 1
ATOM 624 C CA . GLY A 1 83 ? 5.557 13.779 -0.481 1.00 94.38 83 GLY A CA 1
ATOM 625 C C . GLY A 1 83 ? 6.576 12.808 0.128 1.00 94.38 83 GLY A C 1
ATOM 626 O O . GLY A 1 83 ? 6.570 11.610 -0.157 1.00 94.38 83 GLY A O 1
ATOM 627 N N . ARG A 1 84 ? 7.520 13.355 0.905 1.00 94.81 84 ARG A N 1
ATOM 628 C CA . ARG A 1 84 ? 8.456 12.581 1.733 1.00 94.81 84 ARG A CA 1
ATOM 629 C C . ARG A 1 84 ? 8.060 12.776 3.188 1.00 94.81 84 ARG A C 1
ATOM 631 O O . ARG A 1 84 ? 8.171 13.891 3.694 1.00 94.81 84 ARG A O 1
ATOM 638 N N . GLN A 1 85 ? 7.622 11.708 3.836 1.00 94.12 85 GLN A N 1
ATOM 639 C CA . GLN A 1 85 ? 7.246 11.714 5.248 1.00 94.12 85 GLN A CA 1
ATOM 640 C C . GLN A 1 85 ? 8.248 10.891 6.067 1.00 94.12 85 GLN A C 1
ATOM 642 O O . GLN A 1 85 ? 9.184 10.332 5.508 1.00 94.12 85 GLN A O 1
ATOM 647 N N . SER A 1 86 ? 8.110 10.872 7.391 1.00 93.69 86 SER A N 1
ATOM 648 C CA . SER A 1 86 ? 8.931 10.035 8.272 1.00 93.69 86 SER A CA 1
ATOM 649 C C . SER A 1 86 ? 8.027 9.101 9.065 1.00 93.69 86 SER A C 1
ATOM 651 O O . SER A 1 86 ? 6.995 9.545 9.580 1.00 93.69 86 SER A O 1
ATOM 653 N N . PHE A 1 87 ? 8.438 7.839 9.167 1.00 95.56 87 PHE A N 1
ATOM 654 C CA . PHE A 1 87 ? 7.726 6.769 9.865 1.00 95.56 87 PHE A CA 1
ATOM 655 C C . PHE A 1 87 ? 8.687 6.097 10.860 1.00 95.56 87 PHE A C 1
ATOM 657 O O . PHE A 1 87 ? 9.233 5.035 10.569 1.00 95.56 87 PHE A O 1
ATOM 664 N N . PRO A 1 88 ? 8.988 6.746 11.998 1.00 94.44 88 PRO A N 1
ATOM 665 C CA . PRO A 1 88 ? 9.936 6.203 12.963 1.00 94.44 88 PRO A CA 1
ATOM 666 C C . PRO A 1 88 ? 9.382 4.946 13.645 1.00 94.44 88 PRO A C 1
ATOM 668 O O . PRO A 1 88 ? 8.192 4.875 13.952 1.00 94.44 88 PRO A O 1
ATOM 671 N N . GLY A 1 89 ? 10.260 3.987 13.940 1.00 95.25 89 GLY A N 1
ATOM 672 C CA . GLY A 1 89 ? 9.922 2.808 14.744 1.00 95.25 89 GLY A CA 1
ATOM 673 C C . GLY A 1 89 ? 9.375 1.623 13.951 1.00 95.25 89 GLY A C 1
ATOM 674 O O . GLY A 1 89 ? 9.100 0.582 14.553 1.00 95.25 89 GLY A O 1
ATOM 675 N N . LEU A 1 90 ? 9.273 1.719 12.621 1.00 96.56 90 LEU A N 1
ATOM 676 C CA . LEU A 1 90 ? 8.891 0.582 11.777 1.00 96.56 90 LEU A CA 1
ATOM 677 C C . LEU A 1 90 ? 9.826 -0.615 11.988 1.00 96.56 90 LEU A C 1
ATOM 679 O O . LEU A 1 90 ? 9.362 -1.755 11.972 1.00 96.56 90 LEU A O 1
ATOM 683 N N . SER A 1 91 ? 11.111 -0.387 12.284 1.00 96.38 91 SER A N 1
ATOM 684 C CA . SER A 1 91 ? 12.064 -1.473 12.536 1.00 96.38 91 SER A CA 1
ATOM 685 C C . SER A 1 91 ? 11.784 -2.292 13.799 1.00 96.38 91 SER A C 1
ATOM 687 O O . SER A 1 91 ? 12.453 -3.297 14.027 1.00 96.38 91 SER A O 1
ATOM 689 N N . THR A 1 92 ? 10.870 -1.837 14.660 1.00 95.50 92 THR A N 1
ATOM 690 C CA . THR A 1 92 ? 10.475 -2.533 15.900 1.00 95.50 92 THR A CA 1
ATOM 691 C C . THR A 1 92 ? 9.246 -3.424 15.728 1.00 95.50 92 THR A C 1
ATOM 693 O O . THR A 1 92 ? 8.816 -4.065 16.684 1.00 95.50 92 THR A O 1
ATOM 696 N N . THR A 1 93 ? 8.698 -3.459 14.514 1.00 95.81 93 THR A N 1
ATOM 697 C CA . THR A 1 93 ? 7.478 -4.182 14.145 1.00 95.81 93 THR A CA 1
ATOM 698 C C . THR A 1 93 ? 7.803 -5.320 13.176 1.00 95.81 93 THR A C 1
ATOM 700 O O . THR A 1 93 ? 8.915 -5.382 12.646 1.00 95.81 93 THR A O 1
ATOM 703 N N . SER A 1 94 ? 6.838 -6.199 12.903 1.00 95.69 94 SER A N 1
ATOM 704 C CA . SER A 1 94 ? 7.032 -7.374 12.035 1.00 95.69 94 SER A CA 1
ATOM 705 C C . SER A 1 94 ? 6.334 -7.265 10.674 1.00 95.69 94 SER A C 1
ATOM 707 O O . SER A 1 94 ? 6.711 -7.977 9.744 1.00 95.69 94 SER A O 1
ATOM 709 N N . GLY A 1 95 ? 5.363 -6.360 10.524 1.00 96.50 95 GLY A N 1
ATOM 710 C CA . GLY A 1 95 ? 4.672 -6.110 9.259 1.00 96.50 95 GLY A CA 1
ATOM 711 C C . GLY A 1 95 ? 3.820 -4.844 9.262 1.00 96.50 95 GLY A C 1
ATOM 712 O O . GLY A 1 95 ? 3.788 -4.101 10.247 1.00 96.50 95 GLY A O 1
ATOM 713 N N . VAL A 1 96 ? 3.110 -4.631 8.154 1.00 97.81 96 VAL A N 1
ATOM 714 C CA . VAL A 1 96 ? 2.115 -3.562 7.975 1.00 97.81 96 VAL A CA 1
ATOM 715 C C . VAL A 1 96 ? 0.720 -4.150 7.834 1.00 97.81 96 VAL A C 1
ATOM 717 O O . VAL A 1 96 ? 0.540 -5.149 7.137 1.00 97.81 96 VAL A O 1
ATOM 720 N N . SER A 1 97 ? -0.255 -3.477 8.438 1.00 97.00 97 SER A N 1
ATOM 721 C CA . SER A 1 97 ? -1.677 -3.764 8.297 1.00 97.00 97 SER A CA 1
ATOM 722 C C . SER A 1 97 ? -2.438 -2.562 7.742 1.00 97.00 97 SER A C 1
ATOM 724 O O . SER A 1 97 ? -2.233 -1.419 8.163 1.00 97.00 97 SER A O 1
ATOM 726 N N . PHE A 1 98 ? -3.380 -2.846 6.849 1.00 96.06 98 PHE A N 1
ATOM 727 C CA . PHE A 1 98 ? -4.386 -1.918 6.348 1.00 96.06 98 PHE A CA 1
ATOM 728 C C . PHE A 1 98 ? -5.753 -2.415 6.813 1.00 96.06 98 PHE A C 1
ATOM 730 O O . PHE A 1 98 ? -6.142 -3.542 6.510 1.00 96.06 98 PHE A O 1
ATOM 737 N N . PHE A 1 99 ? -6.477 -1.585 7.558 1.00 94.06 99 PHE A N 1
ATOM 738 C CA . PHE A 1 99 ? -7.818 -1.917 8.037 1.00 94.06 99 PHE A CA 1
ATOM 739 C C . PHE A 1 99 ? -8.846 -1.304 7.100 1.00 94.06 99 PHE A C 1
ATOM 741 O O . PHE A 1 99 ? -8.881 -0.081 6.942 1.00 94.06 99 PHE A O 1
ATOM 748 N N . VAL A 1 100 ? -9.671 -2.144 6.486 1.00 92.75 100 VAL A N 1
ATOM 749 C CA . VAL A 1 100 ? -10.618 -1.727 5.447 1.00 92.75 100 VAL A CA 1
ATOM 750 C C . VAL A 1 100 ? -12.035 -2.158 5.801 1.00 92.75 100 VAL A C 1
ATOM 752 O O . VAL A 1 100 ? -12.236 -3.243 6.339 1.00 92.75 100 VAL A O 1
ATOM 755 N N . SER A 1 101 ? -13.028 -1.320 5.513 1.00 89.69 101 SER A N 1
ATOM 756 C CA . SER A 1 101 ? -14.442 -1.696 5.631 1.00 89.69 101 SER A CA 1
ATOM 757 C C . SER A 1 101 ? -14.857 -2.509 4.401 1.00 89.69 101 SER A C 1
ATOM 759 O O . SER A 1 101 ? -14.755 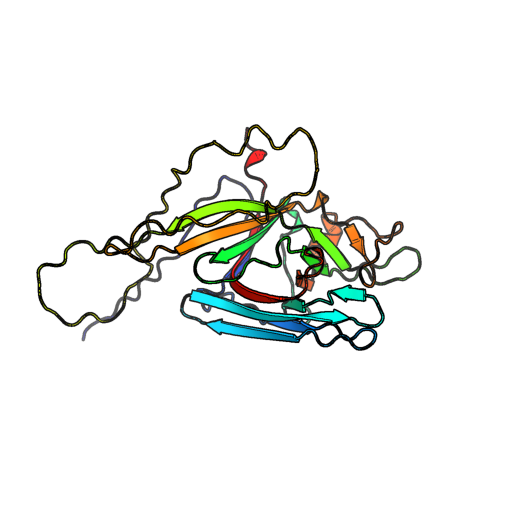-2.047 3.264 1.00 89.69 101 SER A O 1
ATOM 761 N N . ALA A 1 102 ? -15.316 -3.738 4.638 1.00 78.31 102 ALA A N 1
ATOM 762 C CA . ALA A 1 102 ? -15.767 -4.680 3.615 1.00 78.31 102 ALA A CA 1
ATOM 763 C C . ALA A 1 102 ? -17.266 -4.549 3.292 1.00 78.31 102 ALA A C 1
ATOM 765 O O . ALA A 1 102 ? -17.758 -5.217 2.389 1.00 78.31 102 ALA A O 1
ATOM 766 N N . ASN A 1 103 ? -18.010 -3.680 3.991 1.00 67.75 103 ASN A N 1
ATOM 767 C CA . ASN A 1 103 ? -19.477 -3.705 3.933 1.00 67.75 103 ASN A CA 1
ATOM 768 C C . ASN A 1 103 ? -20.123 -2.879 2.821 1.00 67.75 103 ASN A C 1
ATOM 770 O O . ASN A 1 103 ? -21.343 -2.926 2.675 1.00 67.75 103 ASN A O 1
ATOM 774 N N . LYS A 1 104 ? -19.343 -2.142 2.024 1.00 56.00 104 LYS A N 1
ATOM 775 C CA . LYS A 1 104 ? -19.863 -1.288 0.935 1.00 56.00 104 LYS A CA 1
ATOM 776 C C . LYS A 1 104 ? -18.902 -1.131 -0.253 1.00 56.00 104 LYS A C 1
ATOM 778 O O . LYS A 1 104 ? -18.963 -0.125 -0.964 1.00 56.00 104 LYS A O 1
ATOM 783 N N . GLY A 1 105 ? -17.990 -2.079 -0.454 1.00 55.72 105 GLY A N 1
ATOM 784 C CA . GLY A 1 105 ? -16.944 -1.986 -1.470 1.00 55.72 105 GLY A CA 1
ATOM 785 C C . GLY A 1 105 ? -16.826 -3.253 -2.301 1.00 55.72 105 GLY A C 1
ATOM 786 O O . GLY A 1 105 ? -16.827 -4.355 -1.762 1.00 55.72 105 GLY A O 1
ATOM 787 N N . ASP A 1 106 ? -16.705 -3.077 -3.614 1.00 66.75 106 ASP A N 1
ATOM 788 C CA . ASP A 1 106 ? -16.313 -4.130 -4.540 1.00 66.75 106 ASP A CA 1
ATOM 789 C C . ASP A 1 106 ? -14.827 -4.449 -4.284 1.00 66.75 106 ASP A C 1
ATOM 791 O O . ASP A 1 106 ? -13.931 -3.788 -4.811 1.00 66.75 106 ASP A O 1
ATOM 795 N N . MET A 1 107 ? -14.554 -5.417 -3.398 1.00 69.19 107 MET A N 1
ATOM 796 C CA . MET A 1 107 ? -13.208 -5.976 -3.177 1.00 69.19 107 MET A CA 1
ATOM 797 C C . MET A 1 107 ? -12.788 -6.917 -4.325 1.00 69.19 107 MET A C 1
ATOM 799 O O . MET A 1 107 ? -11.942 -7.793 -4.145 1.00 69.19 107 MET A O 1
ATOM 803 N N . SER A 1 108 ? -13.365 -6.740 -5.517 1.00 76.31 108 SER A N 1
ATOM 804 C CA . SER A 1 108 ? -13.084 -7.516 -6.730 1.00 76.31 108 SER A CA 1
ATOM 805 C C . SER A 1 108 ? -11.609 -7.503 -7.130 1.00 76.31 108 SER A C 1
ATOM 807 O O . SER A 1 108 ? -11.136 -8.457 -7.751 1.00 76.31 108 SER A O 1
ATOM 809 N N . LEU A 1 109 ? -10.869 -6.462 -6.729 1.00 79.81 109 LEU A N 1
ATOM 810 C CA . LEU A 1 109 ? -9.438 -6.294 -6.993 1.00 79.81 109 LEU A CA 1
ATOM 811 C C . LEU A 1 109 ? -8.529 -6.775 -5.848 1.00 79.81 109 LEU A C 1
ATOM 813 O O . LEU A 1 109 ? -7.425 -6.261 -5.678 1.00 79.81 109 LEU A O 1
ATOM 817 N N . LEU A 1 110 ? -8.959 -7.760 -5.056 1.00 85.62 110 LEU A N 1
ATOM 818 C CA . LEU A 1 110 ? -8.036 -8.520 -4.209 1.00 85.62 110 LEU A CA 1
ATOM 819 C C . LEU A 1 110 ? -7.255 -9.571 -5.035 1.00 85.62 110 LEU A C 1
ATOM 821 O O . LEU A 1 110 ? -7.796 -10.119 -5.999 1.00 85.62 110 LEU A O 1
ATOM 825 N N . PRO A 1 111 ? -6.005 -9.898 -4.647 1.00 93.50 111 PRO A N 1
ATOM 826 C CA . PRO A 1 111 ? -5.250 -9.297 -3.545 1.00 93.50 111 PRO A CA 1
ATOM 827 C C . PRO A 1 111 ? -4.675 -7.912 -3.893 1.00 93.50 111 PRO A C 1
ATOM 829 O O . PRO A 1 111 ? -4.361 -7.616 -5.045 1.00 93.50 111 PRO A O 1
ATOM 832 N N . LEU A 1 112 ? -4.490 -7.078 -2.865 1.00 95.44 112 LEU A N 1
ATOM 833 C CA . LEU A 1 112 ? -3.775 -5.800 -2.969 1.00 95.44 112 LEU A CA 1
ATOM 834 C C . LEU A 1 112 ? -2.294 -5.969 -2.611 1.00 95.44 112 LEU A C 1
ATOM 836 O O . LEU A 1 112 ? -1.893 -6.942 -1.971 1.00 95.44 112 LEU A O 1
ATOM 840 N N . THR A 1 113 ? -1.489 -4.975 -2.968 1.00 97.38 113 THR A N 1
ATOM 841 C CA . THR A 1 113 ? -0.061 -4.914 -2.636 1.00 97.38 113 THR A CA 1
ATOM 842 C C . THR A 1 113 ? 0.232 -3.698 -1.771 1.00 97.38 113 THR A C 1
ATOM 844 O O . THR A 1 113 ? -0.159 -2.584 -2.115 1.00 97.38 113 THR A O 1
ATOM 847 N N . ALA A 1 114 ? 0.982 -3.882 -0.691 1.00 98.25 114 ALA A N 1
ATOM 848 C CA . ALA A 1 114 ? 1.608 -2.790 0.038 1.00 98.25 114 ALA A CA 1
ATOM 849 C C . ALA A 1 114 ? 2.911 -2.366 -0.652 1.00 98.25 114 ALA A C 1
ATOM 851 O O . ALA A 1 114 ? 3.722 -3.211 -1.032 1.00 98.25 114 ALA A O 1
ATOM 852 N N . GLN A 1 115 ? 3.136 -1.060 -0.776 1.00 98.44 115 GLN A N 1
ATOM 853 C CA . GLN A 1 115 ? 4.355 -0.481 -1.339 1.00 98.44 115 GLN A CA 1
ATOM 854 C C . GLN A 1 115 ? 5.110 0.337 -0.288 1.00 98.44 115 GLN A C 1
ATOM 856 O O . GLN A 1 115 ? 4.531 1.218 0.345 1.00 98.44 115 GLN A O 1
ATOM 861 N N . ILE A 1 116 ? 6.415 0.099 -0.137 1.00 98.38 116 ILE A N 1
ATOM 862 C CA . ILE A 1 116 ? 7.304 0.853 0.762 1.00 98.38 116 ILE A CA 1
ATOM 863 C C . ILE A 1 116 ? 8.420 1.490 -0.065 1.00 98.38 116 ILE A C 1
ATOM 865 O O . ILE A 1 116 ? 9.135 0.811 -0.805 1.00 98.38 116 ILE A O 1
ATOM 869 N N . THR A 1 117 ? 8.607 2.804 0.078 1.00 98.25 117 THR A N 1
ATOM 870 C CA . THR A 1 117 ? 9.732 3.517 -0.544 1.00 98.25 117 THR A CA 1
ATOM 871 C C . THR A 1 117 ? 10.679 4.077 0.510 1.00 98.25 117 THR A C 1
ATOM 873 O O . THR A 1 117 ? 10.295 4.893 1.349 1.00 98.25 117 THR A O 1
ATOM 876 N N . THR A 1 118 ? 11.948 3.683 0.419 1.00 97.88 118 THR A N 1
ATOM 877 C CA . THR A 1 118 ? 13.022 4.056 1.362 1.00 97.88 118 THR A CA 1
ATOM 878 C C . THR A 1 118 ? 14.129 4.882 0.694 1.00 97.88 118 THR A C 1
ATOM 880 O O . THR A 1 118 ? 14.937 5.533 1.353 1.00 97.88 118 THR A O 1
ATOM 883 N N . GLY A 1 119 ? 14.169 4.885 -0.645 1.00 97.38 119 GLY A N 1
ATOM 884 C CA . GLY A 1 119 ? 15.251 5.489 -1.426 1.00 97.38 119 GLY A CA 1
ATOM 885 C C . GLY A 1 119 ? 16.439 4.551 -1.625 1.00 97.38 119 GLY A C 1
ATOM 886 O O . GLY A 1 119 ? 17.489 5.002 -2.085 1.00 97.38 119 GLY A O 1
ATOM 887 N N . SER A 1 120 ? 16.283 3.263 -1.294 1.00 97.75 120 SER A N 1
ATOM 888 C CA . SER A 1 120 ? 17.262 2.241 -1.648 1.00 97.75 120 SER A CA 1
ATOM 889 C C . SER A 1 120 ? 17.498 2.216 -3.161 1.00 97.75 120 SER A C 1
ATOM 891 O O . SER A 1 120 ? 16.594 2.432 -3.973 1.00 97.75 120 SER A O 1
ATOM 893 N N . MET A 1 121 ? 18.732 1.895 -3.529 1.00 98.31 121 MET A N 1
ATOM 894 C CA . MET A 1 121 ? 19.137 1.663 -4.908 1.00 98.31 121 MET A CA 1
ATOM 895 C C . MET A 1 121 ? 19.636 0.226 -5.029 1.00 98.31 121 MET A C 1
ATOM 897 O O . MET A 1 121 ? 20.285 -0.287 -4.116 1.00 98.31 121 MET A O 1
ATOM 901 N N . SER A 1 122 ? 19.373 -0.410 -6.164 1.00 98.06 122 SER A N 1
ATOM 902 C CA . SER A 1 122 ? 20.017 -1.669 -6.530 1.00 98.06 122 SER A CA 1
ATOM 903 C C . SER A 1 122 ? 21.522 -1.457 -6.732 1.00 98.06 122 SER A C 1
ATOM 905 O O . SER A 1 122 ? 21.978 -0.328 -6.951 1.00 98.06 122 SER A O 1
ATOM 907 N N . VAL A 1 123 ? 22.303 -2.540 -6.745 1.00 97.25 123 VAL A N 1
ATOM 908 C CA . VAL A 1 123 ? 23.749 -2.488 -7.056 1.00 97.25 123 VAL A CA 1
ATOM 909 C C . VAL A 1 123 ? 24.018 -1.805 -8.406 1.00 97.25 123 VAL A C 1
ATOM 911 O O . VAL A 1 123 ? 25.025 -1.120 -8.582 1.00 97.25 123 VAL A O 1
ATOM 914 N N . ARG A 1 124 ? 23.096 -1.945 -9.361 1.00 96.94 124 ARG A N 1
ATOM 915 C CA . ARG A 1 124 ? 23.139 -1.307 -10.689 1.00 96.94 124 ARG A CA 1
ATOM 916 C C . ARG A 1 124 ? 22.583 0.123 -10.732 1.00 96.94 124 ARG A C 1
ATOM 918 O O . ARG A 1 124 ? 22.423 0.667 -11.823 1.00 96.94 124 ARG A O 1
ATOM 925 N N . GLY A 1 125 ? 22.274 0.729 -9.587 1.00 97.44 125 GLY A N 1
ATOM 926 C CA . GLY A 1 125 ? 21.795 2.110 -9.495 1.00 97.44 125 GLY A CA 1
ATOM 927 C C . GLY A 1 125 ? 20.334 2.302 -9.910 1.00 97.44 125 GLY A C 1
ATOM 928 O O . GLY A 1 125 ? 19.961 3.398 -10.324 1.00 97.44 125 GLY A O 1
ATOM 929 N N . ARG A 1 126 ? 19.505 1.254 -9.835 1.00 97.69 126 ARG A N 1
ATOM 930 C CA . ARG A 1 126 ? 18.056 1.365 -10.071 1.00 97.69 126 ARG A CA 1
ATOM 931 C C . ARG A 1 126 ? 17.353 1.746 -8.768 1.00 97.69 126 ARG A C 1
ATOM 933 O O . ARG A 1 126 ? 17.657 1.109 -7.762 1.00 97.69 126 ARG A O 1
ATOM 940 N N . PRO A 1 127 ? 16.431 2.721 -8.755 1.00 97.62 127 PRO A N 1
ATOM 941 C CA . PRO A 1 127 ? 15.636 2.993 -7.564 1.00 97.62 127 PRO A CA 1
ATOM 942 C C . PRO A 1 127 ? 14.733 1.799 -7.260 1.00 97.62 127 PRO A C 1
ATOM 944 O O . PRO A 1 127 ? 14.187 1.193 -8.182 1.00 97.62 127 PRO A O 1
ATOM 947 N N . ILE A 1 128 ? 14.609 1.465 -5.979 1.00 98.31 128 ILE A N 1
ATOM 948 C CA . ILE A 1 128 ? 13.821 0.327 -5.507 1.00 98.31 128 ILE A CA 1
ATOM 949 C C . ILE A 1 128 ? 12.562 0.818 -4.796 1.00 98.31 128 ILE A C 1
ATOM 951 O O . ILE A 1 128 ? 12.635 1.687 -3.922 1.00 98.31 128 ILE A O 1
ATOM 955 N N . THR A 1 129 ? 11.438 0.205 -5.151 1.00 98.12 129 THR A N 1
ATOM 956 C CA . THR A 1 129 ? 10.215 0.164 -4.344 1.00 98.12 129 THR A CA 1
ATOM 957 C C . THR A 1 129 ? 10.088 -1.250 -3.802 1.00 98.12 129 THR A C 1
ATOM 959 O O . THR A 1 129 ? 10.350 -2.201 -4.528 1.00 98.12 129 THR A O 1
ATOM 962 N N . TYR A 1 130 ? 9.730 -1.411 -2.536 1.00 98.56 130 TYR A N 1
ATOM 963 C CA . TYR A 1 130 ? 9.469 -2.731 -1.974 1.00 98.56 130 TYR A CA 1
ATOM 964 C C . TYR A 1 130 ? 7.984 -3.033 -2.052 1.00 98.56 130 TYR A C 1
ATOM 966 O O . TYR A 1 130 ? 7.178 -2.184 -1.678 1.00 98.56 130 TYR A O 1
ATOM 974 N N . GLU A 1 131 ? 7.636 -4.232 -2.498 1.00 98.50 131 GLU A N 1
ATOM 975 C CA . GLU A 1 131 ? 6.254 -4.652 -2.714 1.00 98.50 131 GLU A CA 1
ATOM 976 C C . GLU A 1 131 ? 5.970 -5.944 -1.948 1.00 98.50 131 GLU A C 1
ATOM 978 O O . GLU A 1 131 ? 6.741 -6.900 -2.046 1.00 98.50 131 GLU A O 1
ATOM 983 N N . GLY A 1 132 ? 4.885 -5.961 -1.174 1.00 97.94 132 GLY A N 1
ATOM 984 C CA . GLY A 1 132 ? 4.427 -7.123 -0.410 1.00 97.94 132 GLY A CA 1
ATOM 985 C C . GLY A 1 132 ? 2.941 -7.363 -0.648 1.00 97.94 132 GLY A C 1
ATOM 986 O O . GLY A 1 132 ? 2.142 -6.432 -0.534 1.00 97.94 132 GLY A O 1
ATOM 987 N N . ILE A 1 133 ? 2.566 -8.592 -1.006 1.00 97.38 133 ILE A N 1
ATOM 988 C CA . ILE A 1 133 ? 1.159 -8.966 -1.204 1.00 97.38 133 ILE A CA 1
ATOM 989 C C . ILE A 1 133 ? 0.461 -8.972 0.156 1.00 97.38 133 ILE A C 1
ATOM 991 O O . ILE A 1 133 ? 0.956 -9.568 1.113 1.00 97.38 133 ILE A O 1
ATOM 995 N N . LEU A 1 134 ? -0.686 -8.306 0.231 1.00 96.00 134 LEU A N 1
ATOM 996 C CA . LEU A 1 134 ? -1.494 -8.245 1.436 1.00 96.00 134 LEU A CA 1
ATOM 997 C C . LEU A 1 134 ? -2.432 -9.447 1.518 1.00 96.00 134 LEU A C 1
ATOM 999 O O . LEU A 1 134 ? -3.206 -9.712 0.599 1.00 96.00 134 LEU A O 1
ATOM 1003 N N . MET A 1 135 ? -2.390 -10.126 2.658 1.00 93.12 135 MET A N 1
ATOM 1004 C CA . MET A 1 135 ? -3.240 -11.267 2.978 1.00 93.12 135 MET A CA 1
ATOM 1005 C C . MET A 1 135 ? -4.305 -10.844 3.988 1.00 93.12 135 MET A C 1
ATOM 1007 O O . MET A 1 135 ? -3.995 -10.171 4.973 1.00 93.12 135 MET A O 1
ATOM 1011 N N . ALA A 1 136 ? -5.555 -11.247 3.767 1.00 90.88 136 ALA A N 1
ATOM 1012 C CA . ALA A 1 136 ? -6.610 -11.051 4.756 1.00 90.88 136 ALA A CA 1
ATOM 1013 C C . ALA A 1 136 ? -6.341 -11.934 5.986 1.00 90.88 136 ALA A C 1
ATOM 1015 O O . ALA A 1 136 ? -6.066 -13.125 5.838 1.00 90.88 136 ALA A O 1
ATOM 1016 N N . ARG A 1 137 ? -6.393 -11.355 7.191 1.00 85.38 137 ARG A N 1
ATOM 1017 C CA . ARG A 1 137 ? -6.121 -12.077 8.450 1.00 85.38 137 ARG A CA 1
ATOM 1018 C C . ARG A 1 137 ? -7.311 -12.189 9.379 1.00 85.38 137 ARG A C 1
ATOM 1020 O O . ARG A 1 137 ? -7.546 -13.252 9.941 1.00 85.38 137 ARG A O 1
ATOM 1027 N N . LYS A 1 138 ? -8.014 -11.080 9.596 1.00 78.06 138 LYS A N 1
ATOM 1028 C CA . LYS A 1 138 ? -9.059 -10.980 10.615 1.00 78.06 138 LYS A CA 1
ATOM 1029 C C . LYS A 1 138 ? -10.270 -10.258 10.059 1.00 78.06 138 LYS A C 1
ATOM 1031 O O . LYS A 1 138 ? -10.127 -9.277 9.329 1.00 78.06 138 LYS A O 1
ATOM 1036 N N . HIS A 1 139 ? -11.440 -10.748 10.451 1.00 77.06 139 HIS A N 1
ATOM 1037 C CA . HIS A 1 139 ? -12.729 -10.130 10.192 1.00 77.06 139 HIS A CA 1
ATOM 1038 C C . HIS A 1 139 ? -13.303 -9.668 11.525 1.00 77.06 139 HIS A C 1
ATOM 1040 O O . HIS A 1 139 ? -13.454 -10.459 12.451 1.00 77.06 139 HIS A O 1
ATOM 1046 N N . TYR A 1 140 ? -13.624 -8.387 11.616 1.00 76.31 140 TYR A N 1
ATOM 1047 C CA . TYR A 1 140 ? -14.292 -7.809 12.769 1.00 76.31 140 TYR A CA 1
ATOM 1048 C C . TYR A 1 140 ? -15.690 -7.418 12.333 1.00 76.31 140 TYR A C 1
ATOM 1050 O O . TYR A 1 140 ? -15.837 -6.518 11.509 1.00 76.31 140 TYR A O 1
ATOM 1058 N N . THR A 1 141 ? -16.710 -8.081 12.865 1.00 74.00 141 THR A N 1
ATOM 1059 C CA . THR A 1 141 ? -18.088 -7.647 12.636 1.00 74.00 141 THR A CA 1
ATOM 1060 C C . THR A 1 141 ? -18.478 -6.693 13.744 1.00 74.00 141 THR A C 1
ATOM 1062 O O . THR A 1 141 ? -18.554 -7.066 14.911 1.00 74.00 141 THR A O 1
ATOM 1065 N N . ILE A 1 142 ? -18.717 -5.447 13.365 1.00 70.44 142 ILE A N 1
ATOM 1066 C CA . ILE A 1 142 ? -19.179 -4.405 14.263 1.00 70.44 142 ILE A CA 1
ATOM 1067 C C . ILE A 1 142 ? -20.697 -4.321 14.105 1.00 70.44 142 ILE A C 1
ATOM 1069 O O . ILE A 1 142 ? -21.185 -3.791 13.107 1.00 70.44 142 ILE A O 1
ATOM 1073 N N . SER A 1 143 ? -21.454 -4.861 15.059 1.00 73.19 143 SER A N 1
ATOM 1074 C CA . SER A 1 143 ? -22.913 -4.714 15.098 1.00 73.19 143 SER A CA 1
ATOM 1075 C C . SER A 1 143 ? -23.300 -3.537 15.986 1.00 73.19 143 SER A C 1
ATOM 1077 O O . SER A 1 143 ? -22.921 -3.501 17.153 1.00 73.19 143 SER A O 1
ATOM 1079 N N . VAL A 1 144 ? -24.090 -2.603 15.457 1.00 64.88 144 VAL A N 1
ATOM 1080 C CA . VAL A 1 144 ? -24.744 -1.581 16.281 1.00 64.88 144 VAL A CA 1
ATOM 1081 C C . VAL A 1 144 ? -26.017 -2.208 16.842 1.00 64.88 144 VAL A C 1
ATOM 1083 O O . VAL A 1 144 ? -26.943 -2.498 16.084 1.00 64.88 144 VAL A O 1
ATOM 1086 N N . GLN A 1 145 ? -26.044 -2.483 18.146 1.00 62.28 145 GLN A N 1
ATOM 1087 C CA . GLN A 1 145 ? -27.288 -2.825 18.831 1.00 62.28 145 GLN A CA 1
ATOM 1088 C C . GLN A 1 145 ? -28.017 -1.517 19.149 1.00 62.28 145 GLN A C 1
ATOM 1090 O O . GLN A 1 145 ? -27.541 -0.710 19.946 1.00 62.28 145 GLN A O 1
ATOM 1095 N N . ASP A 1 146 ? -29.147 -1.284 18.478 1.00 58.38 146 ASP A N 1
ATOM 1096 C CA . ASP A 1 146 ? -30.099 -0.251 18.886 1.00 58.38 146 ASP A CA 1
ATOM 1097 C C . ASP A 1 146 ? -30.770 -0.725 20.181 1.00 58.38 146 ASP A C 1
ATOM 1099 O O . ASP A 1 146 ? -31.814 -1.382 20.158 1.00 58.38 146 ASP A O 1
ATOM 1103 N N . ASP A 1 147 ? -30.142 -0.427 21.317 1.00 55.16 147 ASP A N 1
ATOM 1104 C CA . ASP A 1 147 ? -30.750 -0.661 22.621 1.00 55.16 147 ASP A CA 1
ATOM 1105 C C . ASP A 1 147 ? -31.936 0.306 22.803 1.00 55.16 147 ASP A C 1
ATOM 1107 O O . ASP A 1 147 ? -31.793 1.509 23.026 1.00 55.16 147 ASP A O 1
ATOM 1111 N N . ASP A 1 148 ? -33.130 -0.277 22.701 1.00 46.78 148 ASP A N 1
ATOM 1112 C CA . ASP A 1 148 ? -34.417 0.199 23.207 1.00 46.78 148 ASP A CA 1
ATOM 1113 C C . ASP A 1 148 ? -35.120 1.352 22.469 1.00 46.78 148 ASP A C 1
ATOM 1115 O O . ASP A 1 148 ? -35.346 2.457 22.975 1.00 46.78 148 ASP A O 1
ATOM 1119 N N . PHE A 1 149 ? -35.691 1.003 21.313 1.00 49.28 149 PHE A N 1
ATOM 1120 C CA . PHE A 1 149 ? -36.864 1.681 20.761 1.00 49.28 149 PHE A CA 1
ATOM 1121 C C . PHE A 1 149 ? -38.119 1.414 21.620 1.00 49.28 149 PHE A C 1
ATOM 1123 O O . PHE A 1 149 ? -38.909 0.519 21.332 1.00 49.28 149 PHE A O 1
ATOM 1130 N N . TYR A 1 150 ? -38.338 2.239 22.648 1.00 52.31 150 TYR A N 1
ATOM 1131 C CA . TYR A 1 150 ? -39.677 2.638 23.112 1.00 52.31 150 TYR A CA 1
ATOM 1132 C C . TYR A 1 150 ? -39.641 4.083 23.636 1.00 52.31 150 TYR A C 1
ATOM 1134 O O . TYR A 1 150 ? -39.592 4.333 24.839 1.00 52.31 150 TYR A O 1
ATOM 1142 N N . GLY A 1 151 ? -39.706 5.063 22.730 1.00 49.03 151 GLY A N 1
ATOM 1143 C CA . GLY A 1 151 ? -39.917 6.460 23.113 1.00 49.03 151 GLY A CA 1
ATOM 1144 C C . GLY A 1 151 ? -39.579 7.459 22.015 1.00 49.03 151 GLY A C 1
ATOM 1145 O O . GLY A 1 151 ? -38.432 7.850 21.867 1.00 49.03 151 GLY A O 1
ATOM 1146 N N . GLU A 1 152 ? -40.603 7.891 21.286 1.00 49.72 152 GLU A N 1
ATOM 1147 C CA . GLU A 1 152 ? -40.616 8.986 20.310 1.00 49.72 152 GLU A CA 1
ATOM 1148 C C . GLU A 1 152 ? -39.830 10.221 20.805 1.00 49.72 152 GLU A C 1
ATOM 1150 O O . GLU A 1 152 ? -40.337 10.988 21.624 1.00 49.72 152 GLU A O 1
ATOM 1155 N N . LYS A 1 153 ? -38.586 10.404 20.341 1.00 47.25 153 LYS A N 1
ATOM 1156 C CA . LYS A 1 153 ? -37.825 11.660 20.437 1.00 47.25 153 LYS A CA 1
ATOM 1157 C C . LYS A 1 153 ? -36.756 11.728 19.347 1.00 47.25 153 LYS A C 1
ATOM 1159 O O . LYS A 1 153 ? -36.114 10.732 19.039 1.00 47.25 153 LYS A O 1
ATOM 1164 N N . ASP A 1 154 ? -36.614 12.922 18.784 1.00 43.91 154 ASP A N 1
ATOM 1165 C CA . ASP A 1 154 ? -35.735 13.274 17.669 1.00 43.91 154 ASP A CA 1
ATOM 1166 C C . ASP A 1 154 ? -34.298 12.745 17.861 1.00 43.91 154 ASP A C 1
ATOM 1168 O O . ASP A 1 154 ? -33.621 13.108 18.825 1.00 43.91 154 ASP A O 1
ATOM 1172 N N . VAL A 1 155 ? -33.840 11.877 16.950 1.00 43.66 155 VAL A N 1
ATOM 1173 C CA . VAL A 1 155 ? -32.513 11.241 17.008 1.00 43.66 155 VAL A CA 1
ATOM 1174 C C . VAL A 1 155 ? -31.509 12.074 16.206 1.00 43.66 155 VAL A C 1
ATOM 1176 O O . VAL A 1 155 ? -31.463 12.009 14.979 1.00 43.66 155 VAL A O 1
ATOM 1179 N N . GLU A 1 156 ? -30.691 12.859 16.908 1.00 42.69 156 GLU A N 1
ATOM 1180 C CA . GLU A 1 156 ? -29.433 13.406 16.388 1.00 42.69 156 GLU A CA 1
ATOM 1181 C C . GLU A 1 156 ? -28.270 12.476 16.779 1.00 42.69 156 GLU A C 1
ATOM 1183 O O . GLU A 1 156 ? -27.993 12.308 17.962 1.00 42.69 156 GLU A O 1
ATOM 1188 N N . GLY A 1 157 ? -27.562 11.933 15.779 1.00 39.56 157 GLY A N 1
ATOM 1189 C CA . GLY A 1 157 ? -26.178 11.443 15.887 1.00 39.56 157 GLY A CA 1
ATOM 1190 C C . GLY A 1 157 ? -25.963 10.082 16.561 1.00 39.56 157 GLY A C 1
ATOM 1191 O O . GLY A 1 157 ? -25.874 9.989 17.779 1.00 39.56 157 GLY A O 1
ATOM 1192 N N . VAL A 1 158 ? -25.751 9.034 15.757 1.00 39.38 158 VAL A N 1
ATOM 1193 C CA . VAL A 1 158 ? -25.171 7.765 16.232 1.00 39.38 158 VAL A CA 1
ATOM 1194 C C . VAL A 1 158 ? -23.676 7.991 16.481 1.00 39.38 158 VAL A C 1
ATOM 1196 O O . VAL A 1 158 ? -22.939 8.313 15.550 1.00 39.38 158 VAL A O 1
ATOM 1199 N N . SER A 1 159 ? -23.237 7.863 17.735 1.00 41.31 159 SER A N 1
ATOM 1200 C CA . SER A 1 159 ? -21.820 7.901 18.112 1.00 41.31 159 SER A CA 1
ATOM 1201 C C . SER A 1 159 ? -21.222 6.489 18.069 1.00 41.31 159 SER A C 1
ATOM 1203 O O . SER A 1 159 ? -21.812 5.546 18.591 1.00 41.31 159 SER A O 1
ATOM 1205 N N . LEU A 1 160 ? -20.036 6.350 17.465 1.00 45.50 160 LEU A N 1
ATOM 1206 C CA . LEU A 1 160 ? -19.267 5.097 17.354 1.00 45.50 160 LEU A CA 1
ATOM 1207 C C . LEU A 1 160 ? -18.657 4.632 18.699 1.00 45.50 160 LEU A C 1
ATOM 1209 O O . LEU A 1 160 ? -17.902 3.666 18.735 1.00 45.50 160 LEU A O 1
ATOM 1213 N N . GLU A 1 161 ? -18.961 5.312 19.808 1.00 36.09 161 GLU A N 1
ATOM 1214 C CA . GLU A 1 161 ? -18.346 5.112 21.129 1.00 36.09 161 GLU A CA 1
ATOM 1215 C C . GLU A 1 161 ? -18.790 3.827 21.866 1.00 36.09 161 GLU A C 1
ATOM 1217 O O . GLU A 1 161 ? -18.133 3.438 22.828 1.00 36.09 161 GLU A O 1
ATOM 1222 N N . ASN A 1 162 ? -19.846 3.135 21.410 1.00 35.78 162 ASN A N 1
ATOM 1223 C CA . ASN A 1 162 ? -20.417 1.944 22.074 1.00 35.78 162 ASN A CA 1
ATOM 1224 C C . ASN A 1 162 ? -20.204 0.624 21.303 1.00 35.78 162 ASN A C 1
ATOM 1226 O O . ASN A 1 162 ? -20.985 -0.315 21.435 1.00 35.78 162 ASN A O 1
ATOM 1230 N N . LEU A 1 163 ? -19.176 0.546 20.459 1.00 41.62 163 LEU A N 1
ATOM 1231 C CA . LEU A 1 163 ? -18.916 -0.643 19.647 1.00 41.62 163 LEU A CA 1
ATOM 1232 C C . LEU A 1 163 ? -18.211 -1.733 20.466 1.00 41.62 163 LEU A C 1
ATOM 1234 O O . LEU A 1 163 ? -17.007 -1.661 20.713 1.00 41.62 163 LEU A O 1
ATOM 1238 N N . GLU A 1 164 ? -18.951 -2.768 20.857 1.00 36.53 164 GLU A N 1
ATOM 1239 C CA . GLU A 1 164 ? -18.362 -4.011 21.357 1.00 36.53 164 GLU A CA 1
ATOM 1240 C C . GLU A 1 164 ? -17.848 -4.845 20.173 1.00 36.53 164 GLU A C 1
ATOM 1242 O O . GLU A 1 164 ? -18.594 -5.209 19.263 1.00 36.53 164 GLU A O 1
ATOM 1247 N N . PHE A 1 165 ? -16.544 -5.130 20.164 1.00 40.50 165 PHE A N 1
ATOM 1248 C CA . PHE A 1 165 ? -15.931 -6.018 19.180 1.00 40.50 165 PHE A CA 1
ATOM 1249 C C . PHE A 1 165 ? -16.178 -7.461 19.601 1.00 40.50 165 PHE A C 1
ATOM 1251 O O . PHE A 1 165 ? -15.548 -7.951 20.538 1.00 40.50 165 PHE A O 1
ATOM 1258 N N . ASN A 1 166 ? -17.073 -8.146 18.896 1.00 35.88 166 ASN A N 1
ATOM 1259 C CA . ASN A 1 166 ? -17.232 -9.577 19.077 1.00 35.88 166 ASN A CA 1
ATOM 1260 C C . ASN A 1 166 ? -16.141 -10.312 18.280 1.00 35.88 166 ASN A C 1
ATOM 1262 O O . ASN A 1 166 ? -16.115 -10.250 17.050 1.00 35.88 166 ASN A O 1
ATOM 1266 N N . THR A 1 167 ? -15.209 -10.959 18.982 1.00 40.44 167 THR A N 1
ATOM 1267 C CA . THR A 1 167 ? -14.155 -11.794 18.380 1.00 40.44 167 THR A CA 1
ATOM 1268 C C . THR A 1 167 ? -14.605 -13.233 18.129 1.00 40.44 167 THR A C 1
ATOM 1270 O O . THR A 1 167 ? -13.793 -14.038 17.682 1.00 40.44 167 THR A O 1
ATOM 1273 N N . ASP A 1 168 ? -15.868 -13.570 18.401 1.00 32.84 168 ASP A N 1
ATOM 1274 C CA . ASP A 1 168 ? -16.410 -14.912 18.185 1.00 32.84 168 ASP A CA 1
ATOM 1275 C C . ASP A 1 168 ? -16.685 -15.145 16.690 1.00 32.84 168 ASP A C 1
ATOM 1277 O O . ASP A 1 168 ? -17.823 -15.096 16.221 1.00 32.84 168 ASP A O 1
ATOM 1281 N N . ILE A 1 169 ? -15.627 -15.379 15.915 1.00 39.94 169 ILE A N 1
ATOM 1282 C CA . ILE A 1 169 ? -15.725 -16.010 14.598 1.00 39.94 169 ILE A CA 1
ATOM 1283 C C . ILE A 1 169 ? -14.864 -17.268 14.637 1.00 39.94 169 ILE A C 1
ATOM 1285 O O . ILE A 1 169 ? -13.661 -17.207 14.879 1.00 39.94 169 ILE A O 1
ATOM 1289 N N . ASP A 1 170 ? -15.539 -18.399 14.435 1.00 33.31 170 ASP A N 1
ATOM 1290 C CA . ASP A 1 170 ? -15.019 -19.759 14.496 1.00 33.31 170 ASP A CA 1
ATOM 1291 C C . ASP A 1 170 ? -13.671 -19.941 13.775 1.00 33.31 170 ASP A C 1
ATOM 1293 O O . ASP A 1 170 ? -13.496 -19.520 12.629 1.00 33.31 170 ASP A O 1
ATOM 1297 N N . ASP A 1 171 ? -12.778 -20.710 14.409 1.00 35.28 171 ASP A N 1
ATOM 1298 C CA . ASP A 1 171 ? -11.497 -21.256 13.918 1.00 35.28 171 ASP A CA 1
ATOM 1299 C C . ASP A 1 171 ? -11.602 -22.120 12.627 1.00 35.28 171 ASP A C 1
ATOM 1301 O O . ASP A 1 171 ? -10.721 -22.926 12.317 1.00 35.28 171 ASP A O 1
ATOM 1305 N N . CYS A 1 172 ? -12.663 -21.990 11.827 1.00 31.20 172 CYS A N 1
ATOM 1306 C CA . CYS A 1 172 ? -12.960 -22.867 10.692 1.00 31.20 172 CYS A CA 1
ATOM 1307 C C . CYS A 1 172 ? -12.084 -22.657 9.443 1.00 31.20 172 CYS A C 1
ATOM 1309 O O . CYS A 1 172 ? -12.221 -23.433 8.502 1.00 31.20 172 CYS A O 1
ATOM 1311 N N . TYR A 1 173 ? -11.164 -21.687 9.418 1.00 37.56 173 TYR A N 1
ATOM 1312 C CA . TYR A 1 173 ? -10.307 -21.427 8.245 1.00 37.56 173 TYR A CA 1
ATOM 1313 C C . TYR A 1 173 ? -8.797 -21.615 8.476 1.00 37.56 173 TYR A C 1
ATOM 1315 O O . TYR A 1 173 ? -8.011 -21.405 7.555 1.00 37.56 173 TYR A O 1
ATOM 1323 N N . SER A 1 174 ? -8.355 -22.060 9.660 1.00 34.44 174 SER A N 1
ATOM 1324 C CA . SER A 1 174 ? -6.914 -22.151 9.971 1.00 34.44 174 SER A CA 1
ATOM 1325 C C . SER A 1 174 ? -6.240 -23.485 9.609 1.00 34.44 174 SER A C 1
ATOM 1327 O O . SER A 1 174 ? -5.014 -23.561 9.627 1.00 34.44 174 SER A O 1
ATOM 1329 N N . SER A 1 175 ? -6.987 -24.536 9.238 1.00 33.56 175 SER A N 1
ATOM 1330 C CA . SER A 1 175 ? -6.412 -25.889 9.064 1.00 33.56 175 SER A CA 1
ATOM 1331 C C . SER A 1 175 ? -6.196 -26.374 7.620 1.00 33.56 175 SER A C 1
ATOM 1333 O O . SER A 1 175 ? -5.609 -27.440 7.433 1.00 33.56 175 SER A O 1
ATOM 1335 N N . GLU A 1 176 ? -6.558 -25.592 6.595 1.00 37.47 176 GLU A N 1
ATOM 1336 C CA . GLU A 1 176 ? -6.330 -25.950 5.175 1.00 37.47 176 GLU A CA 1
ATOM 1337 C C . GLU A 1 176 ? -5.313 -25.052 4.440 1.00 37.47 176 GLU A C 1
ATOM 1339 O O . GLU A 1 176 ? -5.046 -25.260 3.261 1.00 37.47 176 GLU A O 1
ATOM 1344 N N . LEU A 1 177 ? -4.654 -24.113 5.131 1.00 40.72 177 LEU A N 1
ATOM 1345 C CA . LEU A 1 177 ? -3.702 -23.165 4.521 1.00 40.72 177 LEU A CA 1
ATOM 1346 C C . LEU A 1 177 ? -2.271 -23.705 4.299 1.00 40.72 177 LEU A C 1
ATOM 1348 O O . LEU A 1 177 ? -1.469 -23.042 3.646 1.00 40.72 177 LEU A O 1
ATOM 1352 N N . GLU A 1 178 ? -1.921 -24.902 4.789 1.00 39.09 178 GLU A N 1
ATOM 1353 C CA . GLU A 1 178 ? -0.545 -25.436 4.666 1.00 39.09 178 GLU A CA 1
ATOM 1354 C C . GLU A 1 178 ? -0.327 -26.429 3.512 1.00 39.09 178 GLU A C 1
ATOM 1356 O O . GLU A 1 178 ? 0.787 -26.930 3.321 1.00 39.09 178 GLU A O 1
ATOM 1361 N N . LYS A 1 179 ? -1.349 -26.726 2.703 1.00 33.94 179 LYS A N 1
ATOM 1362 C CA . LYS A 1 179 ? -1.189 -27.617 1.547 1.00 33.94 179 LYS A CA 1
ATOM 1363 C C . LYS A 1 179 ? -1.799 -26.996 0.304 1.00 33.94 179 LYS A C 1
ATOM 1365 O O . LYS A 1 179 ? -2.999 -27.029 0.111 1.00 33.94 179 LYS A O 1
ATOM 1370 N N . GLU A 1 180 ? -0.890 -26.537 -0.550 1.00 31.52 180 GLU A N 1
ATOM 1371 C CA . GLU A 1 180 ? -1.107 -26.007 -1.896 1.00 31.52 180 GLU A CA 1
ATOM 1372 C C . GLU A 1 180 ? -1.418 -24.509 -1.944 1.00 31.52 180 GLU A C 1
ATOM 1374 O O . GLU A 1 180 ? -2.541 -24.044 -1.824 1.00 31.52 180 GLU A O 1
ATOM 1379 N N . ASN A 1 181 ? -0.357 -23.756 -2.240 1.00 33.12 181 ASN A N 1
ATOM 1380 C CA . ASN A 1 181 ? -0.361 -22.379 -2.725 1.00 33.12 181 ASN A CA 1
ATOM 1381 C C . ASN A 1 181 ? -0.970 -22.319 -4.152 1.00 33.12 181 ASN A C 1
ATOM 1383 O O . ASN A 1 181 ? -0.333 -21.864 -5.104 1.00 33.12 181 ASN A O 1
ATOM 1387 N N . SER A 1 182 ? -2.164 -22.894 -4.320 1.00 32.59 182 SER A N 1
ATOM 1388 C CA . SER A 1 182 ? -2.957 -22.897 -5.545 1.00 32.59 182 SER A CA 1
ATOM 1389 C C . SER A 1 182 ? -3.986 -21.786 -5.4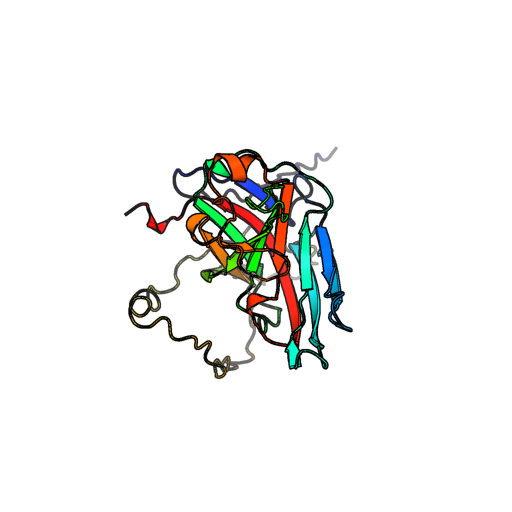22 1.00 32.59 182 SER A C 1
ATOM 1391 O O . SER A 1 182 ? -5.027 -21.962 -4.800 1.00 32.59 182 SER A O 1
ATOM 1393 N N . TYR A 1 183 ? -3.659 -20.642 -6.018 1.00 43.94 183 TYR A N 1
ATOM 1394 C CA . TYR A 1 183 ? -4.549 -19.508 -6.239 1.00 43.94 183 TYR A CA 1
ATOM 1395 C C . TYR A 1 183 ? -5.945 -19.958 -6.691 1.00 43.94 183 TYR A C 1
ATOM 1397 O O . TYR A 1 183 ? -6.141 -20.268 -7.863 1.00 43.94 183 TYR A O 1
ATOM 1405 N N . TRP A 1 184 ? -6.904 -19.922 -5.771 1.00 34.81 184 TRP A N 1
ATOM 1406 C CA . TRP A 1 184 ? -8.321 -19.764 -6.065 1.00 34.81 184 TRP A CA 1
ATOM 1407 C C . TRP A 1 184 ? -8.904 -18.844 -4.993 1.00 34.81 184 TRP A C 1
ATOM 1409 O O . TRP A 1 184 ? -9.070 -19.229 -3.841 1.00 34.81 184 TRP A O 1
ATOM 1419 N N . TYR A 1 185 ? -9.184 -17.597 -5.375 1.00 44.47 185 TYR A N 1
ATOM 1420 C CA . TYR A 1 185 ? -10.419 -16.987 -4.905 1.00 44.47 185 TYR A CA 1
ATOM 1421 C C . TYR A 1 185 ? -11.505 -17.728 -5.675 1.00 44.47 185 TYR A C 1
ATOM 1423 O O . TYR A 1 185 ? -11.517 -17.658 -6.905 1.00 44.47 185 TYR A O 1
ATOM 1431 N N . ASP A 1 186 ? -12.348 -18.491 -4.987 1.00 32.69 186 ASP A N 1
ATOM 1432 C CA . ASP A 1 186 ? -13.554 -19.018 -5.609 1.00 32.69 186 ASP A CA 1
ATOM 1433 C C . ASP A 1 186 ? -14.373 -17.821 -6.115 1.00 32.69 186 ASP A C 1
ATOM 1435 O O . ASP A 1 186 ? -14.950 -17.069 -5.329 1.00 32.69 186 ASP A O 1
ATOM 1439 N N . ASP A 1 187 ? -14.432 -17.652 -7.440 1.00 39.19 187 ASP A N 1
ATOM 1440 C CA . ASP A 1 187 ? -15.321 -16.706 -8.143 1.00 39.19 187 ASP A CA 1
ATOM 1441 C C . ASP A 1 187 ? -16.818 -17.007 -7.876 1.00 39.19 187 ASP A C 1
ATOM 1443 O O . ASP A 1 187 ? -17.695 -16.286 -8.341 1.00 39.19 187 ASP A O 1
ATOM 1447 N N . ASP A 1 188 ? -17.119 -18.048 -7.090 1.00 30.84 188 ASP A N 1
ATOM 1448 C CA . ASP A 1 188 ? -18.455 -18.521 -6.726 1.00 30.84 188 ASP A CA 1
ATOM 1449 C C . ASP A 1 188 ? -18.791 -18.331 -5.236 1.00 30.84 188 ASP A C 1
ATOM 1451 O O . ASP A 1 188 ? -19.703 -18.983 -4.713 1.00 30.84 188 ASP A O 1
ATOM 1455 N N . ALA A 1 189 ? -18.147 -17.383 -4.543 1.00 35.78 189 ALA A N 1
ATOM 1456 C CA . ALA A 1 189 ? -18.704 -16.823 -3.309 1.00 35.78 189 ALA A CA 1
ATOM 1457 C C . ALA A 1 189 ? -19.977 -16.010 -3.629 1.00 35.78 189 ALA A C 1
ATOM 1459 O O . ALA A 1 189 ? -20.038 -14.788 -3.497 1.00 35.78 189 ALA A O 1
ATOM 1460 N N . THR A 1 190 ? -21.025 -16.714 -4.058 1.00 31.52 190 THR A N 1
ATOM 1461 C CA . THR A 1 190 ? -22.400 -16.238 -4.029 1.00 31.52 190 THR A CA 1
ATOM 1462 C C . THR A 1 190 ? -22.729 -16.003 -2.565 1.00 31.52 190 THR A C 1
ATOM 1464 O O . THR A 1 190 ? -23.063 -16.925 -1.818 1.00 31.52 190 THR A O 1
ATOM 1467 N N . VAL A 1 191 ? -22.591 -14.746 -2.146 1.00 34.47 191 VAL A N 1
ATOM 1468 C CA . VAL A 1 191 ? -23.212 -14.231 -0.931 1.00 34.47 191 VAL A CA 1
ATOM 1469 C C . VAL A 1 191 ? -24.680 -14.625 -1.030 1.00 34.47 191 VAL A C 1
ATOM 1471 O O . VAL A 1 191 ? -25.421 -14.101 -1.861 1.00 34.47 191 VAL A O 1
ATOM 1474 N N . LYS A 1 192 ? -25.085 -15.636 -0.258 1.00 31.30 192 LYS A N 1
ATOM 1475 C CA . LYS A 1 192 ? -26.489 -16.008 -0.152 1.00 31.30 192 LYS A CA 1
ATOM 1476 C C . LYS A 1 192 ? -27.202 -14.785 0.405 1.00 31.30 192 LYS A C 1
ATOM 1478 O O . LYS A 1 192 ? -26.934 -14.391 1.537 1.00 31.30 192 LYS A O 1
ATOM 1483 N N . GLU A 1 193 ? -28.063 -14.179 -0.408 1.00 40.16 193 GLU A N 1
ATOM 1484 C CA . GLU A 1 193 ? -29.037 -13.180 0.029 1.00 40.16 193 GLU A CA 1
ATOM 1485 C C . GLU A 1 193 ? -29.979 -13.848 1.041 1.00 40.16 193 GLU A C 1
ATOM 1487 O O . GLU A 1 193 ? -31.051 -14.352 0.705 1.00 40.16 193 GLU A O 1
ATOM 1492 N N . GLU A 1 194 ? -29.551 -13.933 2.298 1.00 38.62 194 GLU A N 1
ATOM 1493 C CA . GLU A 1 194 ? -30.419 -14.343 3.387 1.00 38.62 194 GLU A CA 1
ATOM 1494 C C . GLU A 1 194 ? -31.211 -13.129 3.878 1.00 38.62 194 GLU A C 1
ATOM 1496 O O . GLU A 1 194 ? -30.701 -12.243 4.552 1.00 38.62 194 GLU A O 1
ATOM 1501 N N . ASN A 1 195 ? -32.493 -13.153 3.508 1.00 38.41 195 ASN A N 1
ATOM 1502 C CA . ASN A 1 195 ? -33.642 -12.519 4.149 1.00 38.41 195 ASN A CA 1
ATOM 1503 C C . ASN A 1 195 ? -33.550 -11.022 4.489 1.00 38.41 195 ASN A C 1
ATOM 1505 O O . ASN A 1 195 ? -33.085 -10.597 5.545 1.00 38.41 195 ASN A O 1
ATOM 1509 N N . GLU A 1 196 ? -34.223 -10.247 3.638 1.00 44.91 196 GLU A N 1
ATOM 1510 C CA . GLU A 1 196 ? -34.764 -8.914 3.902 1.00 44.91 196 GLU A CA 1
ATOM 1511 C C . GLU A 1 196 ? -35.699 -8.929 5.131 1.00 44.91 196 GLU A C 1
ATOM 1513 O O . GLU A 1 196 ? -36.912 -9.118 5.033 1.00 44.91 196 GLU A O 1
ATOM 1518 N N . GLY A 1 197 ? -35.138 -8.755 6.325 1.00 44.91 197 GLY A N 1
ATOM 1519 C CA . GLY A 1 197 ? -35.906 -8.751 7.567 1.00 44.91 197 GLY A CA 1
ATOM 1520 C C . GLY A 1 197 ? -35.235 -7.936 8.661 1.00 44.91 197 GLY A C 1
ATOM 1521 O O . GLY A 1 197 ? -34.767 -8.503 9.636 1.00 44.91 197 GLY A O 1
ATOM 1522 N N . GLY A 1 198 ? -35.193 -6.608 8.501 1.00 48.22 198 GLY A N 1
ATOM 1523 C CA . GLY A 1 198 ? -34.813 -5.677 9.574 1.00 48.22 198 GLY A CA 1
ATOM 1524 C C . GLY A 1 198 ? -33.345 -5.764 10.000 1.00 48.22 198 GLY A C 1
ATOM 1525 O O . GLY A 1 198 ? -33.052 -5.872 11.185 1.00 48.22 198 GLY A O 1
ATOM 1526 N N . GLY A 1 199 ? -32.423 -5.759 9.034 1.00 45.88 199 GLY A N 1
ATOM 1527 C CA . GLY A 1 199 ? -30.990 -5.869 9.293 1.00 45.88 199 GLY A CA 1
ATOM 1528 C C . GLY A 1 199 ? -30.398 -4.565 9.819 1.00 45.88 199 GLY A C 1
ATOM 1529 O O . GLY A 1 199 ? -30.212 -3.618 9.054 1.00 45.88 199 GLY A O 1
ATOM 1530 N N . GLY A 1 200 ? -30.062 -4.528 11.110 1.00 53.69 200 GLY A N 1
ATOM 1531 C CA . GLY A 1 200 ? -29.098 -3.565 11.634 1.00 53.69 200 GLY A CA 1
ATOM 1532 C C . GLY A 1 200 ? -27.812 -3.684 10.818 1.00 53.69 200 GLY A C 1
ATOM 1533 O O . GLY A 1 200 ? -27.200 -4.750 10.767 1.00 53.69 200 GLY A O 1
ATOM 1534 N N . GLY A 1 201 ? -27.461 -2.620 10.096 1.00 62.75 201 GLY A N 1
ATOM 1535 C CA . GLY A 1 201 ? -26.322 -2.608 9.186 1.00 62.75 201 GLY A CA 1
ATOM 1536 C C . GLY A 1 201 ? -25.017 -2.670 9.967 1.00 62.75 201 GLY A C 1
ATOM 1537 O O . GLY A 1 201 ? -24.461 -1.630 10.308 1.00 62.75 201 GLY A O 1
ATOM 1538 N N . GLY A 1 202 ? -24.537 -3.880 10.259 1.00 71.75 202 GLY A N 1
ATOM 1539 C CA . GLY A 1 202 ? -23.196 -4.066 10.799 1.00 71.75 202 GLY A CA 1
ATOM 1540 C C . GLY A 1 202 ? -22.143 -3.530 9.826 1.00 71.75 202 GLY A C 1
ATOM 1541 O O . GLY A 1 202 ? -22.422 -3.368 8.636 1.00 71.75 202 GLY A O 1
ATOM 1542 N N . VAL A 1 203 ? -20.935 -3.254 10.315 1.00 80.81 203 VAL A N 1
ATOM 1543 C CA . VAL A 1 203 ? -19.748 -2.927 9.507 1.00 80.81 203 VAL A CA 1
ATOM 1544 C C . VAL A 1 203 ? -18.707 -4.024 9.721 1.00 80.81 203 VAL A C 1
ATOM 1546 O O . VAL A 1 203 ? -18.245 -4.231 10.835 1.00 80.81 203 VAL A O 1
ATOM 1549 N N . THR A 1 204 ? -18.336 -4.738 8.664 1.00 86.12 204 THR A N 1
ATOM 1550 C CA . THR A 1 204 ? -17.269 -5.734 8.676 1.00 86.12 204 THR A CA 1
ATOM 1551 C C . THR A 1 204 ? -15.981 -5.014 8.347 1.00 86.12 204 THR A C 1
ATOM 1553 O O . THR A 1 204 ? -15.869 -4.396 7.288 1.00 86.12 204 THR A O 1
ATOM 1556 N N . VAL A 1 205 ? -15.008 -5.094 9.241 1.00 89.75 205 VAL A N 1
ATOM 1557 C CA . VAL A 1 205 ? -13.657 -4.589 9.020 1.00 89.75 205 VAL A CA 1
ATOM 1558 C C . VAL A 1 205 ? -12.739 -5.770 8.757 1.00 89.75 205 VAL A C 1
ATOM 1560 O O . VAL A 1 205 ? -12.756 -6.747 9.501 1.00 89.75 205 VAL A O 1
ATOM 1563 N N . VAL A 1 206 ? -11.936 -5.674 7.706 1.00 90.81 206 VAL A N 1
ATOM 1564 C CA . VAL A 1 206 ? -10.939 -6.677 7.337 1.00 90.81 206 VAL A CA 1
ATOM 1565 C C . VAL A 1 206 ? -9.550 -6.103 7.566 1.00 90.81 206 VAL A C 1
ATOM 1567 O O . VAL A 1 206 ? -9.252 -4.980 7.155 1.00 90.81 206 VAL A O 1
ATOM 1570 N N . GLU A 1 207 ? -8.697 -6.881 8.224 1.00 93.50 207 GLU A N 1
ATOM 1571 C CA . GLU A 1 207 ? -7.266 -6.600 8.306 1.00 93.50 207 GLU A CA 1
ATOM 1572 C C . GLU A 1 207 ? -6.539 -7.238 7.119 1.00 93.50 207 GLU A C 1
ATOM 1574 O O . GLU A 1 207 ? -6.521 -8.462 6.974 1.00 93.50 207 GLU A O 1
ATOM 1579 N N . LEU A 1 208 ? -5.911 -6.401 6.297 1.00 94.44 208 LEU A N 1
ATOM 1580 C CA . LEU A 1 208 ? -5.015 -6.801 5.218 1.00 94.44 208 LEU A CA 1
ATOM 1581 C C . LEU A 1 208 ? -3.568 -6.630 5.691 1.00 94.44 208 LEU A C 1
ATOM 1583 O O . LEU A 1 208 ? -3.147 -5.503 5.944 1.00 94.44 208 LEU A O 1
ATOM 1587 N N . TYR A 1 209 ? -2.809 -7.718 5.802 1.00 96.12 209 TYR A N 1
ATOM 1588 C CA . TYR A 1 209 ? -1.470 -7.725 6.398 1.00 96.12 209 TYR A CA 1
ATOM 1589 C C . TYR A 1 209 ? -0.392 -8.246 5.448 1.00 96.12 209 TYR A C 1
ATOM 1591 O O . TYR A 1 209 ? -0.611 -9.218 4.723 1.00 96.12 209 TYR A O 1
ATOM 1599 N N . ALA A 1 210 ? 0.801 -7.655 5.521 1.00 96.75 210 ALA A N 1
ATOM 1600 C CA . ALA A 1 210 ? 2.017 -8.201 4.922 1.00 96.75 210 ALA A CA 1
ATOM 1601 C C . ALA A 1 210 ? 3.188 -8.140 5.922 1.00 96.75 210 ALA A C 1
ATOM 1603 O O . ALA A 1 210 ? 3.516 -7.048 6.405 1.00 96.75 210 ALA A O 1
ATOM 1604 N N . PRO A 1 211 ? 3.869 -9.268 6.210 1.00 97.12 211 PRO A N 1
ATOM 1605 C CA . PRO A 1 211 ? 5.071 -9.252 7.035 1.00 97.12 211 PRO A CA 1
ATOM 1606 C C . PRO A 1 211 ? 6.225 -8.611 6.261 1.00 97.12 211 PRO A C 1
ATOM 1608 O O . PRO A 1 211 ? 6.353 -8.817 5.052 1.00 97.12 211 PRO A O 1
ATOM 1611 N N . TRP A 1 212 ? 7.121 -7.892 6.938 1.00 97.69 212 TRP A N 1
ATOM 1612 C CA . TRP A 1 212 ? 8.264 -7.220 6.299 1.00 97.69 212 TRP A CA 1
ATOM 1613 C C . TRP A 1 212 ? 9.158 -8.172 5.506 1.00 97.69 212 TRP A C 1
ATOM 1615 O O . TRP A 1 212 ? 9.731 -7.792 4.488 1.00 97.69 212 TRP A O 1
ATOM 1625 N N . THR A 1 213 ? 9.242 -9.428 5.942 1.00 97.00 213 THR A N 1
ATOM 1626 C CA . THR A 1 213 ? 10.013 -10.490 5.284 1.00 97.00 213 THR A CA 1
ATOM 1627 C C . THR A 1 213 ? 9.425 -10.943 3.947 1.00 97.00 213 THR A C 1
ATOM 1629 O O . THR A 1 213 ? 10.149 -11.556 3.165 1.00 97.00 213 THR A O 1
ATOM 1632 N N . SER A 1 214 ? 8.153 -10.637 3.661 1.00 97.19 214 SER A N 1
ATOM 1633 C CA . SER A 1 214 ? 7.507 -10.946 2.374 1.00 97.19 214 SER A CA 1
ATOM 1634 C C . SER A 1 214 ? 7.781 -9.912 1.281 1.00 97.19 214 SER A C 1
ATOM 1636 O O . SER A 1 214 ? 7.479 -10.164 0.117 1.00 97.19 214 SER A O 1
ATOM 1638 N N . PHE A 1 215 ? 8.344 -8.754 1.636 1.00 98.38 215 PHE A N 1
ATOM 1639 C CA . PHE A 1 215 ? 8.552 -7.672 0.685 1.00 98.38 215 PHE A CA 1
ATOM 1640 C C . PHE A 1 215 ? 9.721 -7.957 -0.254 1.00 98.38 215 PHE A C 1
ATOM 1642 O O . PHE A 1 215 ? 10.840 -8.259 0.171 1.00 98.38 215 PHE A O 1
ATOM 1649 N N . GLU A 1 216 ? 9.484 -7.752 -1.545 1.00 98.19 216 GLU A N 1
ATOM 1650 C CA . GLU A 1 216 ? 10.498 -7.885 -2.584 1.00 98.19 216 GLU A CA 1
ATOM 1651 C C . GLU A 1 216 ? 10.841 -6.521 -3.182 1.00 98.19 216 GLU A C 1
ATOM 1653 O O . GLU A 1 216 ? 9.968 -5.695 -3.432 1.00 98.19 216 GLU A O 1
ATOM 1658 N N . GLY A 1 217 ? 12.129 -6.271 -3.429 1.00 98.31 217 GLY A N 1
ATOM 1659 C CA . GLY A 1 217 ? 12.556 -5.060 -4.122 1.00 98.31 217 GLY A CA 1
ATOM 1660 C C . GLY A 1 217 ? 12.219 -5.129 -5.611 1.00 98.31 217 GLY A C 1
ATOM 1661 O O . GLY A 1 217 ? 12.697 -6.020 -6.321 1.00 98.31 217 GLY A O 1
ATOM 1662 N N . THR A 1 218 ? 11.443 -4.169 -6.101 1.00 97.88 218 THR A N 1
ATOM 1663 C CA . THR A 1 218 ? 11.021 -4.054 -7.496 1.00 97.88 218 THR A CA 1
ATOM 1664 C C . THR A 1 218 ? 11.402 -2.701 -8.099 1.00 97.88 218 THR A C 1
ATOM 1666 O O . THR A 1 218 ? 11.702 -1.718 -7.416 1.00 97.88 218 THR A O 1
ATOM 1669 N N . PHE A 1 219 ? 11.450 -2.660 -9.428 1.00 95.75 219 PHE A N 1
ATOM 1670 C CA . PHE A 1 219 ? 11.596 -1.442 -10.213 1.00 95.75 219 PHE A CA 1
ATOM 1671 C C . PHE A 1 219 ? 10.646 -1.536 -11.399 1.00 95.75 219 PHE A C 1
ATOM 1673 O O . PHE A 1 219 ? 10.817 -2.398 -12.262 1.00 95.75 219 PHE A O 1
ATOM 1680 N N . ARG A 1 220 ? 9.657 -0.633 -11.447 1.00 90.62 220 ARG A N 1
ATOM 1681 C CA . ARG A 1 220 ? 8.600 -0.622 -12.475 1.00 90.62 220 ARG A CA 1
ATOM 1682 C C . ARG A 1 220 ? 7.841 -1.958 -12.536 1.00 90.62 220 ARG A C 1
ATOM 1684 O O . ARG A 1 220 ? 7.715 -2.541 -13.609 1.00 90.62 220 ARG A O 1
ATOM 1691 N N . GLY A 1 221 ? 7.430 -2.471 -11.374 1.00 89.31 221 GLY A N 1
ATOM 1692 C CA . GLY A 1 221 ? 6.698 -3.737 -11.239 1.00 89.31 221 GLY A CA 1
ATOM 1693 C C . GLY A 1 221 ? 7.531 -5.000 -11.492 1.00 89.31 221 GLY A C 1
ATOM 1694 O O . GLY A 1 221 ? 7.011 -6.104 -11.416 1.00 89.31 221 GLY A O 1
ATOM 1695 N N . GLN A 1 222 ? 8.831 -4.877 -11.793 1.00 93.50 222 GLN A N 1
ATOM 1696 C CA . GLN A 1 222 ? 9.706 -6.030 -12.009 1.00 93.50 222 GLN A CA 1
ATOM 1697 C C . GLN A 1 222 ? 10.624 -6.257 -10.817 1.00 93.50 222 GLN A C 1
ATOM 1699 O O . GLN A 1 222 ? 11.332 -5.341 -10.394 1.00 93.50 222 GLN A O 1
ATOM 1704 N N . LYS A 1 223 ? 10.678 -7.500 -10.334 1.00 97.12 223 LYS A N 1
ATOM 1705 C CA . LYS A 1 223 ? 11.613 -7.928 -9.290 1.00 97.12 223 LYS A CA 1
ATOM 1706 C C . LYS A 1 223 ? 13.061 -7.609 -9.667 1.00 97.12 223 LYS A C 1
ATOM 1708 O O . LYS A 1 223 ? 13.526 -7.910 -10.771 1.00 97.12 223 LYS A O 1
ATOM 1713 N N . VAL A 1 224 ? 13.800 -7.037 -8.722 1.00 98.00 224 VAL A N 1
ATOM 1714 C CA . VAL A 1 224 ? 15.210 -6.675 -8.872 1.00 98.00 224 VAL A CA 1
ATOM 1715 C C . VAL A 1 224 ? 16.051 -7.570 -7.968 1.00 98.00 224 VAL A C 1
ATOM 1717 O O . VAL A 1 224 ? 16.111 -7.385 -6.759 1.00 98.00 224 VAL A O 1
ATOM 1720 N N . MET A 1 225 ? 16.734 -8.548 -8.568 1.00 97.50 225 MET A N 1
ATOM 1721 C CA . MET A 1 225 ? 17.510 -9.560 -7.831 1.00 97.50 225 MET A CA 1
ATOM 1722 C C . MET A 1 225 ? 18.690 -8.984 -7.033 1.00 97.50 225 MET A C 1
ATOM 1724 O O . MET A 1 225 ? 19.163 -9.619 -6.097 1.00 97.50 225 MET A O 1
ATOM 1728 N N . ASP A 1 226 ? 19.189 -7.808 -7.421 1.00 97.69 226 ASP A N 1
ATOM 1729 C CA . ASP A 1 226 ? 20.257 -7.070 -6.741 1.00 97.69 226 ASP A CA 1
ATOM 1730 C C . ASP A 1 226 ? 19.730 -5.921 -5.862 1.00 97.69 226 ASP A C 1
ATOM 1732 O O . ASP A 1 226 ? 20.484 -4.995 -5.549 1.00 97.69 226 ASP A O 1
ATOM 1736 N N . ALA A 1 227 ? 18.443 -5.938 -5.499 1.00 98.12 227 ALA A N 1
ATOM 1737 C CA . ALA A 1 227 ? 17.899 -5.022 -4.507 1.00 98.12 227 ALA A CA 1
ATOM 1738 C C . ALA A 1 227 ? 18.427 -5.380 -3.105 1.00 98.12 227 ALA A C 1
ATOM 1740 O O . ALA A 1 227 ? 18.521 -6.565 -2.767 1.00 98.12 227 ALA A O 1
ATOM 1741 N N . PRO A 1 228 ? 18.773 -4.387 -2.268 1.00 97.88 228 PRO A N 1
ATOM 1742 C CA . PRO A 1 228 ? 19.004 -4.648 -0.854 1.00 97.88 228 PRO A CA 1
ATOM 1743 C C . PRO A 1 228 ? 17.712 -5.170 -0.200 1.00 97.88 228 PRO A C 1
ATOM 1745 O O . PRO A 1 228 ? 16.626 -4.855 -0.677 1.00 97.88 228 PRO A O 1
ATOM 1748 N N . PRO A 1 229 ? 17.798 -5.974 0.871 1.00 97.56 229 PRO A N 1
ATOM 1749 C CA . PRO A 1 229 ? 16.614 -6.439 1.586 1.00 97.56 229 PRO A CA 1
ATOM 1750 C C . PRO A 1 229 ? 15.985 -5.312 2.418 1.00 97.56 229 PRO A C 1
ATOM 1752 O O . PRO A 1 229 ? 16.704 -4.459 2.949 1.00 97.56 229 PRO A O 1
ATOM 1755 N N . LEU A 1 230 ? 14.663 -5.371 2.617 1.00 98.00 230 LEU A N 1
ATOM 1756 C CA . LEU A 1 230 ? 13.923 -4.476 3.514 1.00 98.00 230 LEU A CA 1
ATOM 1757 C C . LEU A 1 230 ? 14.171 -4.846 4.987 1.00 98.00 230 LEU A C 1
ATOM 1759 O O . LEU A 1 230 ? 13.334 -5.429 5.666 1.00 98.00 230 LEU A O 1
ATOM 1763 N N . ASN A 1 231 ? 15.379 -4.568 5.471 1.00 97.62 231 ASN A N 1
ATOM 1764 C CA . ASN A 1 231 ? 15.773 -4.819 6.856 1.00 97.62 231 ASN A CA 1
ATOM 1765 C C . ASN A 1 231 ? 15.456 -3.618 7.769 1.00 97.62 231 ASN A C 1
ATOM 1767 O O . ASN A 1 231 ? 15.036 -2.560 7.306 1.00 97.62 231 ASN A O 1
ATOM 1771 N N . ALA A 1 232 ? 15.738 -3.760 9.068 1.00 96.81 232 ALA A N 1
ATOM 1772 C CA . ALA A 1 232 ? 15.549 -2.712 10.075 1.00 96.81 232 ALA A CA 1
ATOM 1773 C C . ALA A 1 232 ? 16.133 -1.338 9.680 1.00 96.81 232 ALA A C 1
ATOM 1775 O O . ALA A 1 232 ? 15.493 -0.315 9.895 1.00 96.81 232 ALA A O 1
ATOM 1776 N N . LEU A 1 233 ? 17.324 -1.298 9.069 1.00 96.88 233 LEU A N 1
ATOM 1777 C CA . LEU A 1 233 ? 17.960 -0.040 8.662 1.00 96.88 233 LEU A CA 1
ATOM 1778 C C . LEU A 1 233 ? 17.246 0.616 7.474 1.00 96.88 233 LEU A C 1
ATOM 1780 O O . LEU A 1 233 ? 17.228 1.842 7.380 1.00 96.88 233 LEU A O 1
ATOM 1784 N N . GLU A 1 234 ? 16.701 -0.175 6.551 1.00 97.69 234 GLU A N 1
ATOM 1785 C CA . GLU A 1 234 ? 15.926 0.352 5.425 1.00 97.69 234 GLU A CA 1
ATOM 1786 C C . GLU A 1 234 ? 14.520 0.781 5.857 1.00 97.69 234 GLU A C 1
ATOM 1788 O O . GLU A 1 234 ? 14.053 1.822 5.398 1.00 97.69 234 GLU A O 1
ATOM 1793 N N . LEU A 1 235 ? 13.888 0.065 6.794 1.00 98.06 235 LEU A N 1
ATOM 1794 C CA . LEU A 1 235 ? 12.585 0.437 7.357 1.00 98.06 235 LEU A CA 1
ATOM 1795 C C . LEU A 1 23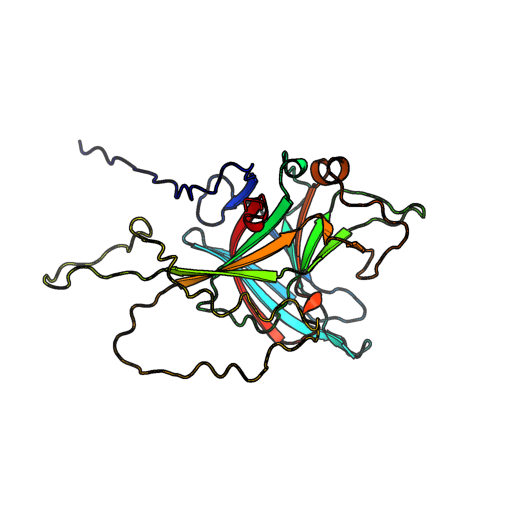5 ? 12.610 1.832 8.000 1.00 98.06 235 LEU A C 1
ATOM 1797 O O . LEU A 1 235 ? 11.714 2.629 7.738 1.00 98.06 235 LEU A O 1
ATOM 1801 N N . GLU A 1 236 ? 13.671 2.187 8.730 1.00 97.06 236 GLU A N 1
ATOM 1802 C CA . GLU A 1 236 ? 13.822 3.533 9.319 1.00 97.06 236 GLU A CA 1
ATOM 1803 C C . GLU A 1 236 ? 14.063 4.648 8.282 1.00 97.06 236 GLU A C 1
ATOM 1805 O O . GLU A 1 236 ? 13.985 5.835 8.600 1.00 97.06 236 GLU A O 1
ATOM 1810 N N . LYS A 1 237 ? 14.352 4.296 7.023 1.00 97.81 237 LYS A N 1
ATOM 1811 C CA . LYS A 1 237 ? 14.470 5.253 5.908 1.00 97.81 237 LYS A CA 1
ATOM 1812 C C . LYS A 1 237 ? 13.171 5.402 5.123 1.00 97.81 237 LYS A C 1
ATOM 1814 O O . LYS A 1 237 ? 13.142 6.163 4.150 1.00 97.81 237 LYS A O 1
ATOM 1819 N N . THR A 1 238 ? 12.124 4.666 5.496 1.00 98.25 238 THR A N 1
ATOM 1820 C CA . THR A 1 238 ? 10.827 4.731 4.824 1.00 98.25 238 THR A CA 1
ATOM 1821 C C . THR A 1 238 ? 10.337 6.166 4.817 1.00 98.25 238 THR A C 1
ATOM 1823 O O . THR A 1 238 ? 10.250 6.817 5.857 1.00 98.25 238 THR A O 1
ATOM 1826 N N . TYR A 1 239 ? 10.023 6.658 3.623 1.00 97.62 239 TYR A N 1
ATOM 1827 C CA . TYR A 1 239 ? 9.443 7.984 3.449 1.00 97.62 239 TYR A CA 1
ATOM 1828 C C . TYR A 1 239 ? 8.128 7.976 2.687 1.00 97.62 239 TYR A C 1
ATOM 1830 O O . TYR A 1 239 ? 7.516 9.036 2.525 1.00 97.62 239 TYR A O 1
ATOM 1838 N N . ARG A 1 240 ? 7.698 6.797 2.229 1.00 98.00 240 ARG A N 1
ATOM 1839 C CA . ARG A 1 240 ? 6.411 6.596 1.583 1.00 98.00 240 ARG A CA 1
ATOM 1840 C C . ARG A 1 240 ? 5.878 5.195 1.835 1.00 98.00 240 ARG A C 1
ATOM 1842 O O . ARG A 1 240 ? 6.632 4.230 1.698 1.00 98.00 240 ARG A O 1
ATOM 1849 N N . ILE A 1 241 ? 4.588 5.120 2.136 1.00 98.31 241 ILE A N 1
ATOM 1850 C CA . ILE A 1 241 ? 3.816 3.883 2.252 1.00 98.31 241 ILE A CA 1
ATOM 1851 C C . ILE A 1 241 ? 2.618 4.004 1.309 1.00 98.31 241 ILE A C 1
ATOM 1853 O O . ILE A 1 241 ? 2.012 5.074 1.223 1.00 98.31 241 ILE A O 1
ATOM 1857 N N . GLY A 1 242 ? 2.303 2.940 0.582 1.00 97.75 242 GLY A N 1
ATOM 1858 C CA . GLY A 1 242 ? 1.193 2.923 -0.360 1.00 97.75 242 GLY A CA 1
ATOM 1859 C C . GLY A 1 242 ? 0.514 1.569 -0.482 1.00 97.75 242 GLY A C 1
ATOM 1860 O O . GLY A 1 242 ? 0.987 0.563 0.045 1.00 97.75 242 GLY A O 1
ATOM 1861 N N . LEU A 1 243 ? -0.606 1.582 -1.186 1.00 97.31 243 LEU A N 1
ATOM 1862 C CA . LEU A 1 243 ? -1.486 0.465 -1.475 1.00 97.31 243 LEU A CA 1
ATOM 1863 C C . LEU A 1 243 ? -1.734 0.439 -2.984 1.00 97.31 243 LEU A C 1
ATOM 1865 O O . LEU A 1 243 ? -1.977 1.483 -3.581 1.00 97.31 243 LEU A O 1
ATOM 1869 N N . SER A 1 244 ? -1.648 -0.728 -3.609 1.00 97.00 244 SER A N 1
ATOM 1870 C CA . SER A 1 244 ? -1.704 -0.887 -5.064 1.00 97.00 244 SER A CA 1
ATOM 1871 C C . SER A 1 244 ? -2.638 -2.022 -5.463 1.00 97.00 244 SER A C 1
ATOM 1873 O O . SER A 1 244 ? -2.658 -3.067 -4.810 1.00 97.00 244 SER A O 1
ATOM 1875 N N . THR A 1 245 ? -3.369 -1.838 -6.565 1.00 95.69 245 THR A N 1
ATOM 1876 C CA . THR A 1 245 ? -4.229 -2.872 -7.170 1.00 95.69 245 THR A CA 1
ATOM 1877 C C . THR A 1 245 ? -3.470 -3.863 -8.058 1.00 95.69 245 THR A C 1
ATOM 1879 O O . THR A 1 245 ? -4.066 -4.810 -8.572 1.00 95.69 245 THR A O 1
ATOM 1882 N N . TYR A 1 246 ? -2.158 -3.676 -8.241 1.00 92.94 246 TYR A N 1
ATOM 1883 C CA . TYR A 1 246 ? -1.358 -4.407 -9.230 1.00 92.94 246 TYR A CA 1
ATOM 1884 C C . TYR A 1 246 ? -1.397 -5.940 -9.077 1.00 92.94 246 TYR A C 1
ATOM 1886 O O . TYR A 1 246 ? -1.484 -6.642 -10.081 1.00 92.94 246 TYR A O 1
ATOM 1894 N N . ALA A 1 247 ? -1.372 -6.470 -7.846 1.00 93.12 247 ALA A N 1
ATOM 1895 C CA . ALA A 1 247 ? -1.359 -7.921 -7.614 1.00 93.12 247 ALA A CA 1
ATOM 1896 C C . ALA A 1 247 ? -2.681 -8.630 -7.942 1.00 93.12 247 ALA A C 1
ATOM 1898 O O . ALA A 1 247 ? -2.693 -9.856 -8.046 1.00 93.12 247 ALA A O 1
ATOM 1899 N N . SER A 1 248 ? -3.776 -7.889 -8.127 1.00 92.56 248 SER A N 1
ATOM 1900 C CA . SER A 1 248 ? -5.060 -8.484 -8.498 1.00 92.56 248 SER A CA 1
ATOM 1901 C C . SER A 1 248 ? -5.019 -9.112 -9.887 1.00 92.56 248 SER A C 1
ATOM 1903 O O . SER A 1 248 ? -5.707 -10.101 -10.128 1.00 92.56 248 SER A O 1
ATOM 1905 N N . HIS A 1 249 ? -4.224 -8.535 -10.800 1.00 92.06 249 HIS A N 1
ATOM 1906 C CA . HIS A 1 249 ? -4.249 -8.849 -12.229 1.00 92.06 249 HIS A CA 1
ATOM 1907 C C . HIS A 1 249 ? -5.675 -8.877 -12.803 1.00 92.06 249 HIS A C 1
ATOM 1909 O O . HIS A 1 249 ? -5.974 -9.665 -13.702 1.00 92.06 249 HIS A O 1
ATOM 1915 N N . LYS A 1 250 ? -6.552 -8.006 -12.288 1.00 93.69 250 LYS A N 1
ATOM 1916 C CA . LYS A 1 250 ? -7.943 -7.860 -12.718 1.00 93.69 250 LYS A CA 1
ATOM 1917 C C . LYS A 1 250 ? -8.216 -6.414 -13.124 1.00 93.69 250 LYS A C 1
ATOM 1919 O O . LYS A 1 250 ? -7.749 -5.476 -12.483 1.00 93.69 250 LYS A O 1
ATOM 1924 N N . ALA A 1 251 ? -8.983 -6.246 -14.195 1.00 93.75 251 ALA A N 1
ATOM 1925 C CA . ALA A 1 251 ? -9.603 -4.977 -14.548 1.00 93.75 251 ALA A CA 1
ATOM 1926 C C . ALA A 1 251 ? -10.991 -4.886 -13.901 1.00 93.75 251 ALA A C 1
ATOM 1928 O O . ALA A 1 251 ? -11.656 -5.901 -13.691 1.00 93.75 251 ALA A O 1
ATOM 1929 N N . GLY A 1 252 ? -11.441 -3.672 -13.604 1.00 93.12 252 GLY A N 1
ATOM 1930 C CA . GLY A 1 252 ? -12.735 -3.443 -12.974 1.00 93.12 252 GLY A CA 1
ATOM 1931 C C . GLY A 1 252 ? -12.777 -2.189 -12.116 1.00 93.12 252 GLY A C 1
ATOM 1932 O O . GLY A 1 252 ? -11.753 -1.568 -11.815 1.00 93.12 252 GLY A O 1
ATOM 1933 N N . SER A 1 253 ? -13.993 -1.818 -11.728 1.00 93.69 253 SER A N 1
ATOM 1934 C CA . SER A 1 253 ? -14.212 -0.787 -10.724 1.00 93.69 253 SER A CA 1
ATOM 1935 C C . SER A 1 253 ? -13.851 -1.320 -9.349 1.00 93.69 253 SER A C 1
ATOM 1937 O O . SER A 1 253 ? -14.092 -2.486 -9.055 1.00 93.69 253 SER A O 1
ATOM 1939 N N . PHE A 1 254 ? -13.344 -0.454 -8.485 1.00 93.00 254 PHE A N 1
ATOM 1940 C CA . PHE A 1 254 ? -13.126 -0.792 -7.088 1.00 93.00 254 PHE A CA 1
ATOM 1941 C C . PHE A 1 254 ? -13.498 0.377 -6.193 1.00 93.00 254 PHE A C 1
ATOM 1943 O O . PHE A 1 254 ? -13.452 1.545 -6.592 1.00 93.00 254 PHE A O 1
ATOM 1950 N N . ARG A 1 255 ? -13.831 0.041 -4.951 1.00 93.31 255 ARG A N 1
ATOM 1951 C CA . ARG A 1 255 ? -14.042 1.011 -3.885 1.00 93.31 255 ARG A CA 1
ATOM 1952 C C . ARG A 1 255 ? -13.595 0.410 -2.565 1.00 93.31 255 ARG A C 1
ATOM 1954 O O . ARG A 1 255 ? -14.109 -0.624 -2.149 1.00 93.31 255 ARG A O 1
ATOM 1961 N N . LEU A 1 256 ? -12.668 1.088 -1.905 1.00 92.69 256 LEU A N 1
ATOM 1962 C CA . LEU A 1 256 ? -12.088 0.700 -0.632 1.00 92.69 256 LEU A CA 1
ATOM 1963 C C . LEU A 1 256 ? -12.302 1.815 0.393 1.00 92.69 256 LEU A C 1
ATOM 1965 O O . LEU A 1 256 ? -11.971 2.973 0.151 1.00 92.69 256 LEU A O 1
ATOM 1969 N N . GLU A 1 257 ? -12.830 1.459 1.556 1.00 93.62 257 GLU A N 1
ATOM 1970 C CA . GLU A 1 257 ? -12.945 2.354 2.707 1.00 93.62 257 GLU A CA 1
ATOM 1971 C C . GLU A 1 257 ? -11.805 2.048 3.682 1.00 93.62 257 GLU A C 1
ATOM 1973 O O . GLU A 1 257 ? -11.890 1.110 4.473 1.00 93.62 257 GLU A O 1
ATOM 1978 N N . LEU A 1 258 ? -10.713 2.807 3.597 1.00 94.19 258 LEU A N 1
ATOM 1979 C CA . LEU A 1 258 ? -9.512 2.626 4.408 1.00 94.19 258 LEU A CA 1
ATOM 1980 C C . LEU A 1 258 ? -9.652 3.362 5.746 1.00 94.19 258 LEU A C 1
ATOM 1982 O O . LEU A 1 258 ? -9.666 4.591 5.801 1.00 94.19 258 LEU A O 1
ATOM 1986 N N . ILE A 1 259 ? -9.739 2.599 6.831 1.00 93.69 259 ILE A N 1
ATOM 1987 C CA . ILE A 1 259 ? -9.973 3.108 8.187 1.00 93.69 259 ILE A CA 1
ATOM 1988 C C . ILE A 1 259 ? -8.660 3.598 8.801 1.00 93.69 259 ILE A C 1
ATOM 1990 O O . ILE A 1 259 ? -8.579 4.723 9.288 1.00 93.69 259 ILE A O 1
ATOM 1994 N N . LYS A 1 260 ? -7.614 2.766 8.758 1.00 94.62 260 LYS A N 1
ATOM 1995 C CA . LYS A 1 260 ? -6.292 3.097 9.310 1.00 94.62 260 LYS A CA 1
ATOM 1996 C C . LYS A 1 260 ? -5.182 2.232 8.721 1.00 94.62 260 LYS A C 1
ATOM 1998 O O . LYS A 1 260 ? -5.439 1.158 8.170 1.00 94.62 260 LYS A O 1
ATOM 2003 N N . ILE A 1 261 ? -3.947 2.691 8.904 1.00 96.75 261 ILE A N 1
ATOM 2004 C CA . ILE A 1 261 ? -2.721 1.957 8.578 1.00 96.75 261 ILE A CA 1
ATOM 2005 C C . ILE A 1 261 ? -1.872 1.875 9.845 1.00 96.75 261 ILE A C 1
ATOM 2007 O O . ILE A 1 261 ? -1.620 2.888 10.506 1.00 96.75 261 ILE A O 1
ATOM 2011 N N . VAL A 1 262 ? -1.399 0.679 10.173 1.00 96.50 262 VAL A N 1
ATOM 2012 C CA . VAL A 1 262 ? -0.514 0.452 11.323 1.00 96.50 262 VAL A CA 1
ATOM 2013 C C . VAL A 1 262 ? 0.627 -0.467 10.928 1.00 96.50 262 VAL A C 1
ATOM 2015 O O . VAL A 1 262 ? 0.498 -1.287 10.023 1.00 96.50 262 VAL A O 1
ATOM 2018 N N . ALA A 1 263 ? 1.740 -0.349 11.629 1.00 96.81 263 ALA A N 1
ATOM 2019 C CA . ALA A 1 263 ? 2.772 -1.364 11.652 1.00 96.81 263 ALA A CA 1
ATOM 2020 C C . ALA A 1 263 ? 2.750 -2.052 13.016 1.00 96.81 263 ALA A C 1
ATOM 2022 O O . ALA A 1 263 ? 2.657 -1.388 14.051 1.00 96.81 263 ALA A O 1
ATOM 2023 N N . GLY A 1 264 ? 2.806 -3.377 13.024 1.00 94.25 264 GLY A N 1
ATOM 2024 C CA . GLY A 1 264 ? 2.628 -4.172 14.235 1.00 94.25 264 GLY A CA 1
ATOM 2025 C C . GLY A 1 264 ? 3.370 -5.497 14.174 1.00 94.25 264 GLY A C 1
ATOM 2026 O O . GLY A 1 264 ? 3.961 -5.864 13.154 1.00 94.25 264 GLY A O 1
ATOM 2027 N N . ASN A 1 265 ? 3.376 -6.201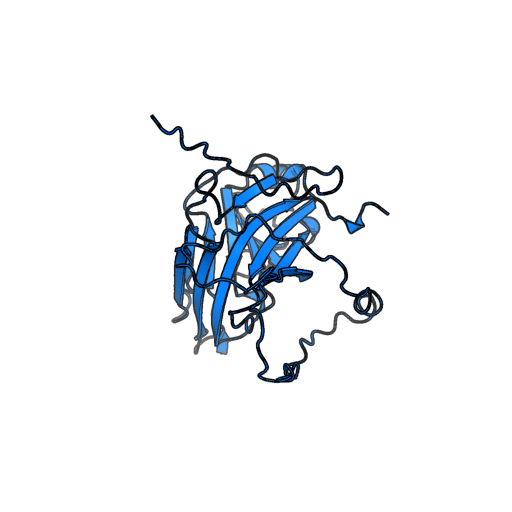 15.299 1.00 90.25 265 ASN A N 1
ATOM 2028 C CA . ASN A 1 265 ? 3.906 -7.555 15.366 1.00 90.25 265 ASN A CA 1
ATOM 2029 C C . ASN A 1 265 ? 2.869 -8.568 14.908 1.00 90.25 265 ASN A C 1
ATOM 2031 O O . ASN A 1 265 ? 1.667 -8.338 15.029 1.00 90.25 265 ASN A O 1
ATOM 2035 N N . ASP A 1 266 ? 3.361 -9.683 14.385 1.00 81.31 266 ASP A N 1
ATOM 2036 C CA . ASP A 1 266 ? 2.504 -10.813 14.096 1.00 81.31 266 ASP A CA 1
ATOM 2037 C C . ASP A 1 266 ? 2.042 -11.439 15.417 1.00 81.31 266 ASP A C 1
ATOM 2039 O O . ASP A 1 266 ? 2.862 -11.854 16.235 1.00 81.31 266 ASP A O 1
ATOM 2043 N N . GLU A 1 267 ? 0.734 -11.480 15.666 1.00 71.38 267 GLU A N 1
ATOM 2044 C CA . GLU A 1 267 ? 0.204 -12.106 16.881 1.00 71.38 267 GLU A CA 1
ATOM 2045 C C . GLU A 1 267 ? 0.449 -13.621 16.907 1.00 71.38 267 GLU A C 1
ATOM 2047 O O . GLU A 1 267 ? 0.493 -14.205 17.995 1.00 71.38 267 GLU A O 1
ATOM 2052 N N . SER A 1 268 ? 0.679 -14.253 15.746 1.00 65.31 268 SER A N 1
ATOM 2053 C CA . SER A 1 268 ? 1.002 -15.684 15.679 1.00 65.31 268 SER A CA 1
ATOM 2054 C C . SER A 1 268 ? 2.331 -16.042 16.346 1.00 65.31 268 SER A C 1
ATOM 2056 O O . SER A 1 268 ? 2.537 -17.202 16.682 1.00 65.31 268 SER A O 1
ATOM 2058 N N . ASP A 1 269 ? 3.214 -15.069 16.587 1.00 55.94 269 ASP A N 1
ATOM 2059 C CA . ASP A 1 269 ? 4.528 -15.305 17.200 1.00 55.94 269 ASP A CA 1
ATOM 2060 C C . ASP A 1 269 ? 4.473 -15.427 18.738 1.00 55.94 269 ASP A C 1
ATOM 2062 O O . ASP A 1 269 ? 5.507 -15.582 19.391 1.00 55.94 269 ASP A O 1
ATOM 2066 N N . SER A 1 270 ? 3.281 -15.343 19.343 1.00 55.84 270 SER A N 1
ATOM 2067 C CA . SER A 1 270 ? 3.090 -15.368 20.803 1.00 55.84 270 SER A CA 1
ATOM 2068 C C . SER A 1 270 ? 2.716 -16.737 21.402 1.00 55.84 270 SER A C 1
ATOM 2070 O O . SER A 1 270 ? 2.439 -16.809 22.602 1.00 55.84 270 SER A O 1
ATOM 2072 N N . SER A 1 271 ? 2.736 -17.811 20.600 1.00 47.88 271 SER A N 1
ATOM 2073 C CA . SER A 1 271 ? 2.421 -19.193 21.017 1.00 47.88 271 SER A CA 1
ATOM 2074 C C . SER A 1 271 ? 3.579 -19.933 21.685 1.00 47.88 271 SER A C 1
ATOM 2076 O O . SER A 1 271 ? 4.679 -19.947 21.084 1.00 47.88 271 SER A O 1
#

pLDDT: mean 76.94, std 24.2, range [30.84, 98.56]

Secondary structure (DSSP, 8-state):
----------------SS--EEEEESSSSTTPPPEEEEE--STT---EEEEEEETTTEEEEEEEE-EETTTTEE--EEEEESSS---TTGGGSSEEEEEEE-SSS-GGGPSPEEEEE---B-TTS-B-EEEEE-EEEEEEEE--------S--------GGG---B----STTSSSTTS-------TT--------S-----EEEEEEEEEGGG-EEEETTEE-TTPPP--HHHHTT--EEEEESGGG---EEEEEEEEEEEEE--GGGG-

Radius of gyration: 20.53 Å; chains: 1; bounding box: 64×56×58 Å